Protein AF-A0A966DIJ2-F1 (afdb_monomer_lite)

Secondary structure (DSSP, 8-state):
--HHHHHHHHHHHHHHHHHHHHHHHHHHHHHHHHS--TTS----EEE-GGG-EEE--HHHHHHHHHHHHHS-TTS--HHHHHHHHHHHHHHHHHHHHHTTS-SHHHHHHHHHHGGGHHHHHHHHHHHHHHHHH--SSS----HHHHHHHHHHHHHTT--SEEEEEEEHHHH-GGG--SSTT-EEEEEEETT-

Sequence (192 aa):
MTSQDVLLDDALLLVEQNFYFLHMGEFLGKLSKTEDLLDRSLFVVKKYEEGKAYYFNAEIIQELLINARQTTSETISLFEYFVEFNAFRGICMAMVESLRFESPFKNFMQELFKEQYENFFDILSFVRNVLSHNIHSEICLSEKDYDGTLKRIRRMNRNPNILFSFQYSLNLPELGAPNDAYVFTCKIDFEA

Foldseek 3Di:
DDPLVVLLVVLVVLLVVLVVLLVVLVVVLVCLQPDPPVPDPLFDWDADPPRDIDTDDSVVVVVQSVQSNVADPVDGGPSNLCSVLVSLLSNLVSVLSSCVDPDPVVVVLCVLQPVCSLLVSLVSQLVNLQSVPDPDPDRDDDCRSLVVSVVVCVVVVHAQFGKDKDQCCVRPVVVPDPDRPPMDIDTDRSVD

Radius of gyration: 20.42 Å; chains: 1; bounding box: 45×43×56 Å

Structure (mmCIF, N/CA/C/O backbone):
data_AF-A0A966DIJ2-F1
#
_entry.id   AF-A0A966DIJ2-F1
#
loop_
_atom_site.group_PDB
_atom_site.id
_atom_site.type_symbol
_atom_site.label_atom_id
_atom_site.label_alt_id
_atom_site.label_comp_id
_atom_site.label_asym_id
_atom_site.label_entity_id
_atom_site.label_seq_id
_atom_site.pdbx_PDB_ins_code
_atom_site.Cartn_x
_atom_site.Cartn_y
_atom_site.Cartn_z
_atom_site.occupancy
_atom_site.B_iso_or_equiv
_atom_site.auth_seq_id
_atom_site.auth_comp_id
_atom_site.auth_asym_id
_atom_site.auth_atom_id
_atom_site.pdbx_PDB_model_num
ATOM 1 N N . MET A 1 1 ? -10.298 27.533 7.151 1.00 62.41 1 MET A N 1
ATOM 2 C CA . MET A 1 1 ? -9.443 26.340 7.261 1.00 62.41 1 MET A CA 1
ATOM 3 C C . MET A 1 1 ? -8.545 26.506 8.462 1.00 62.41 1 MET A C 1
ATOM 5 O O . MET A 1 1 ? -7.813 27.489 8.545 1.00 62.41 1 MET A O 1
ATOM 9 N N . THR A 1 2 ? -8.678 25.606 9.425 1.00 78.94 2 THR A N 1
ATOM 10 C CA . THR A 1 2 ? -7.749 25.465 10.543 1.00 78.94 2 THR A CA 1
ATOM 11 C C . THR A 1 2 ? -6.467 24.773 10.063 1.00 78.94 2 THR A C 1
ATOM 13 O O . THR A 1 2 ? -6.440 24.163 8.996 1.00 78.94 2 THR A O 1
ATOM 16 N N . SER A 1 3 ? -5.392 24.836 10.854 1.00 81.25 3 SER A N 1
ATOM 17 C CA . SER A 1 3 ? -4.168 24.068 10.573 1.00 81.25 3 SER A CA 1
ATOM 18 C C . SER A 1 3 ? -4.414 22.554 10.549 1.00 81.25 3 SER A C 1
ATOM 20 O O . SER A 1 3 ? -3.646 21.845 9.912 1.00 81.25 3 SER A O 1
ATOM 22 N N . GLN A 1 4 ? -5.446 22.059 11.240 1.00 81.00 4 GLN A N 1
ATOM 23 C CA . GLN A 1 4 ? -5.808 20.640 11.225 1.00 81.00 4 GLN A CA 1
ATOM 24 C C . GLN A 1 4 ? -6.516 20.257 9.924 1.00 81.00 4 GLN A C 1
ATOM 26 O O . GLN A 1 4 ? -6.247 19.181 9.406 1.00 81.00 4 GLN A O 1
ATOM 31 N N . ASP A 1 5 ? -7.340 21.151 9.368 1.00 83.88 5 ASP A N 1
ATOM 32 C CA . ASP A 1 5 ? -8.005 20.918 8.078 1.00 83.88 5 ASP A CA 1
ATOM 33 C C . ASP A 1 5 ? -6.966 20.761 6.957 1.00 83.88 5 ASP A C 1
ATOM 35 O O . ASP A 1 5 ? -7.038 19.816 6.185 1.00 83.88 5 ASP A O 1
ATOM 39 N N . VAL A 1 6 ? -5.944 21.628 6.926 1.00 87.50 6 VAL A N 1
ATOM 40 C CA . VAL A 1 6 ? -4.847 21.544 5.940 1.00 87.50 6 VAL A CA 1
ATOM 41 C C . VAL A 1 6 ? -4.093 20.218 6.055 1.00 87.50 6 VAL A C 1
ATOM 43 O O . VAL A 1 6 ? -3.847 19.562 5.052 1.00 87.50 6 VAL A O 1
ATOM 46 N N . LEU A 1 7 ? -3.751 19.799 7.278 1.00 87.56 7 LEU A N 1
ATOM 47 C CA . LEU A 1 7 ? -3.036 18.538 7.503 1.00 87.56 7 LEU A CA 1
ATOM 48 C C . LEU A 1 7 ? -3.869 17.315 7.107 1.00 87.56 7 LEU A C 1
ATOM 50 O O . LEU A 1 7 ? -3.309 16.330 6.631 1.00 87.56 7 LEU A O 1
ATOM 54 N N . LEU A 1 8 ? -5.186 17.365 7.318 1.00 89.38 8 LEU A N 1
ATOM 55 C CA . LEU A 1 8 ? -6.096 16.316 6.874 1.00 89.38 8 LEU A CA 1
ATOM 56 C C . LEU A 1 8 ? -6.164 16.261 5.346 1.00 89.38 8 LEU A C 1
ATOM 58 O O . LEU A 1 8 ? -6.013 15.179 4.786 1.00 89.38 8 LEU A O 1
ATOM 62 N N . ASP A 1 9 ? -6.359 17.403 4.687 1.00 90.56 9 ASP A N 1
ATOM 63 C CA . ASP A 1 9 ? -6.427 17.485 3.226 1.00 90.56 9 ASP A CA 1
ATOM 64 C C . ASP A 1 9 ? -5.124 16.979 2.588 1.00 90.56 9 ASP A C 1
ATOM 66 O O . ASP A 1 9 ? -5.163 16.148 1.680 1.00 90.56 9 ASP A O 1
ATOM 70 N N . ASP A 1 10 ? -3.970 17.395 3.118 1.00 91.94 10 ASP A N 1
ATOM 71 C CA . ASP A 1 10 ? -2.656 16.928 2.668 1.00 91.94 10 ASP A CA 1
ATOM 72 C C . ASP A 1 10 ? -2.497 15.411 2.860 1.00 91.94 10 ASP A C 1
ATOM 74 O O . ASP A 1 10 ? -1.994 14.713 1.976 1.00 91.94 10 ASP A O 1
ATOM 78 N N . ALA A 1 11 ? -2.937 14.869 3.999 1.00 92.06 11 ALA A N 1
ATOM 79 C CA . ALA A 1 11 ? -2.843 13.439 4.269 1.00 92.06 11 ALA A CA 1
ATOM 80 C C . ALA A 1 11 ? -3.761 12.622 3.344 1.00 92.06 11 ALA A C 1
ATOM 82 O O . ALA A 1 11 ? -3.326 11.614 2.787 1.00 92.06 11 ALA A O 1
ATOM 83 N N . LEU A 1 12 ? -4.996 13.064 3.105 1.00 93.56 12 LEU A N 1
ATOM 84 C CA . LEU A 1 12 ? -5.907 12.394 2.174 1.00 93.56 12 LEU A CA 1
ATOM 85 C C . LEU A 1 12 ? -5.411 12.481 0.725 1.00 93.56 12 LEU A C 1
ATOM 87 O O . LEU A 1 12 ? -5.458 11.485 0.002 1.00 93.56 12 LEU A O 1
ATOM 91 N N . LEU A 1 13 ? -4.847 13.622 0.325 1.00 95.38 13 LEU A N 1
ATOM 92 C CA . LEU A 1 13 ? -4.202 13.775 -0.976 1.00 95.38 13 LEU A CA 1
ATOM 93 C C . LEU A 1 13 ? -3.015 12.813 -1.132 1.00 95.38 13 LEU A C 1
ATOM 95 O O . LEU A 1 13 ? -2.828 12.226 -2.196 1.00 95.38 13 LEU A O 1
ATOM 99 N N . LEU A 1 14 ? -2.227 12.597 -0.076 1.00 95.56 14 LEU A N 1
ATOM 100 C CA . LEU A 1 14 ? -1.141 11.616 -0.105 1.00 95.56 14 LEU A CA 1
ATOM 101 C C . LEU A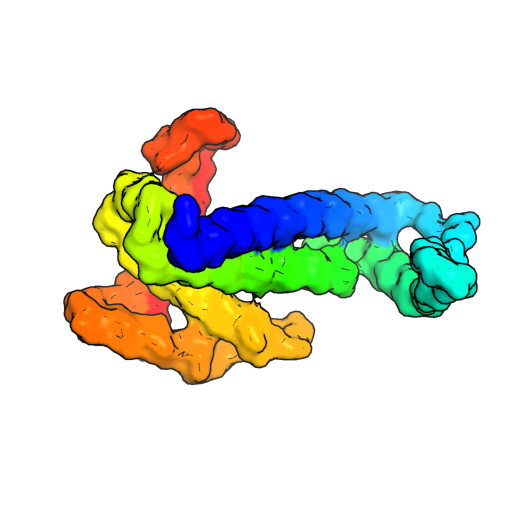 1 14 ? -1.653 10.180 -0.263 1.00 95.56 14 LEU A C 1
ATOM 103 O O . LEU A 1 14 ? -1.008 9.392 -0.958 1.00 95.56 14 LEU A O 1
ATOM 107 N N . VAL A 1 15 ? -2.795 9.826 0.337 1.00 95.81 15 VAL A N 1
ATOM 108 C CA . VAL A 1 15 ? -3.431 8.516 0.105 1.00 95.81 15 VAL A CA 1
ATOM 109 C C . VAL A 1 15 ? -3.760 8.349 -1.376 1.00 95.81 15 VAL A C 1
ATOM 111 O O . VAL A 1 15 ? -3.363 7.356 -1.986 1.00 95.81 15 VAL A O 1
ATOM 114 N N . GLU A 1 16 ? -4.416 9.345 -1.969 1.00 96.12 16 GLU A N 1
ATOM 115 C CA . GLU A 1 16 ? -4.795 9.349 -3.383 1.00 96.12 16 GLU A CA 1
ATOM 116 C C . GLU A 1 16 ? -3.569 9.264 -4.311 1.00 96.12 16 GLU A C 1
ATOM 118 O O . GLU A 1 16 ? -3.511 8.429 -5.213 1.00 96.12 16 GLU A O 1
ATOM 123 N N . GLN A 1 17 ? -2.536 10.067 -4.059 1.00 97.44 17 GLN A N 1
ATOM 124 C CA . GLN A 1 17 ? -1.313 10.067 -4.864 1.00 97.44 17 GLN A CA 1
ATOM 125 C C . GLN A 1 17 ? -0.568 8.730 -4.803 1.00 97.44 17 GLN A C 1
ATOM 127 O O . GLN A 1 17 ? -0.071 8.260 -5.829 1.00 97.44 17 GLN A O 1
ATOM 132 N N . ASN A 1 18 ? -0.503 8.089 -3.631 1.00 97.94 18 ASN A N 1
ATOM 133 C CA . ASN A 1 18 ? 0.094 6.757 -3.519 1.00 97.94 18 ASN A CA 1
ATOM 134 C C . ASN A 1 18 ? -0.758 5.688 -4.216 1.00 97.94 18 ASN A C 1
ATOM 136 O O . ASN A 1 18 ? -0.205 4.734 -4.758 1.00 97.94 18 ASN A O 1
ATOM 140 N N . PHE A 1 19 ? -2.079 5.861 -4.264 1.00 96.38 19 PHE A N 1
ATOM 141 C CA . PHE A 1 19 ? -2.963 4.996 -5.040 1.00 96.38 19 PHE A CA 1
ATOM 142 C C . PHE A 1 19 ? -2.710 5.131 -6.552 1.00 96.38 19 PHE A C 1
ATOM 144 O O . PHE A 1 19 ? -2.589 4.126 -7.254 1.00 96.38 19 PHE A O 1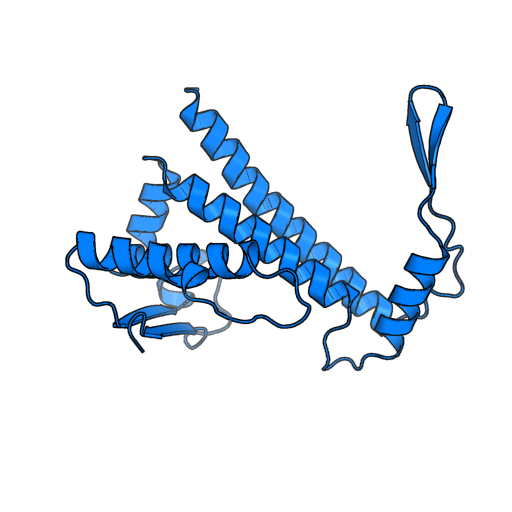
ATOM 151 N N . TYR A 1 20 ? -2.520 6.355 -7.058 1.00 97.62 20 TYR A N 1
ATOM 152 C CA . TYR A 1 20 ? -2.096 6.578 -8.447 1.00 97.62 20 TYR A CA 1
ATOM 153 C C . TYR A 1 20 ? -0.718 5.987 -8.744 1.00 97.62 20 TYR A C 1
ATOM 155 O O . TYR A 1 20 ? -0.525 5.363 -9.791 1.00 97.62 20 TYR A O 1
ATOM 163 N N . PHE A 1 21 ? 0.229 6.147 -7.819 1.00 97.69 21 PHE A N 1
ATOM 164 C CA . PHE A 1 21 ? 1.556 5.550 -7.927 1.00 97.69 21 PHE A CA 1
ATOM 165 C C . PHE A 1 21 ? 1.488 4.018 -8.002 1.00 97.69 21 PHE A C 1
ATOM 167 O O . PHE A 1 21 ? 2.107 3.444 -8.897 1.00 97.69 21 PHE A O 1
ATOM 174 N N . LEU A 1 22 ? 0.686 3.375 -7.143 1.00 97.88 22 LEU A N 1
ATOM 175 C CA . LEU A 1 22 ? 0.455 1.928 -7.167 1.00 97.88 22 LEU A CA 1
ATOM 176 C C . LEU A 1 22 ? -0.072 1.476 -8.528 1.00 97.88 22 LEU A C 1
ATOM 178 O O . LEU A 1 22 ? 0.514 0.603 -9.157 1.00 97.88 22 LEU A O 1
ATOM 182 N N . HIS A 1 23 ? -1.147 2.098 -9.015 1.00 96.75 23 HIS A N 1
ATOM 183 C CA . HIS A 1 23 ? -1.769 1.700 -10.277 1.00 96.75 23 HIS A CA 1
ATOM 184 C C . HIS A 1 23 ? -0.843 1.860 -11.481 1.00 96.75 23 HIS A C 1
ATOM 186 O O . HIS A 1 23 ? -0.760 0.958 -12.318 1.00 96.75 23 HIS A O 1
ATOM 192 N N . MET A 1 24 ? -0.144 2.993 -11.578 1.00 97.88 24 MET A N 1
ATOM 193 C CA . MET A 1 24 ? 0.790 3.221 -12.677 1.00 97.88 24 MET A CA 1
ATOM 194 C C . MET A 1 24 ? 1.994 2.279 -12.589 1.00 97.88 24 MET A C 1
ATOM 196 O O . MET A 1 24 ? 2.429 1.743 -13.607 1.00 97.88 24 MET A O 1
ATOM 200 N N . GLY A 1 25 ? 2.528 2.063 -11.387 1.00 96.94 25 GLY A N 1
ATOM 201 C CA . GLY A 1 25 ? 3.656 1.165 -11.172 1.00 96.94 25 GLY A CA 1
ATOM 202 C C . GLY A 1 25 ? 3.306 -0.289 -11.492 1.00 96.94 25 GLY A C 1
ATOM 203 O O . GLY A 1 25 ? 4.039 -0.923 -12.241 1.00 96.94 25 GLY A O 1
ATOM 204 N N . GLU A 1 26 ? 2.147 -0.779 -11.049 1.00 95.25 26 GLU A N 1
ATOM 205 C CA . GLU A 1 26 ? 1.646 -2.121 -11.378 1.00 95.25 26 GLU A CA 1
ATOM 206 C C . GLU A 1 26 ? 1.450 -2.317 -12.884 1.00 95.25 26 GLU A C 1
ATOM 208 O O . GLU A 1 26 ? 1.843 -3.335 -13.459 1.00 95.25 26 GLU A O 1
ATOM 213 N N . PHE A 1 27 ? 0.878 -1.316 -13.559 1.00 95.81 27 PHE A N 1
ATOM 214 C CA . PHE A 1 27 ? 0.747 -1.338 -15.011 1.00 95.81 27 PHE A CA 1
ATOM 215 C C . PHE A 1 27 ? 2.116 -1.446 -15.697 1.00 95.81 27 PHE A C 1
ATOM 217 O O . PHE A 1 27 ? 2.307 -2.305 -16.559 1.00 95.81 27 PHE A O 1
ATOM 224 N N . LEU A 1 28 ? 3.082 -0.613 -15.298 1.00 95.31 28 LEU A N 1
ATOM 225 C CA . LEU A 1 28 ? 4.432 -0.626 -15.864 1.00 95.31 28 LEU A CA 1
ATOM 226 C C . LEU A 1 28 ? 5.194 -1.916 -15.542 1.00 95.31 28 LEU A C 1
ATOM 228 O O . LEU A 1 28 ? 5.936 -2.398 -16.398 1.00 95.31 28 LEU A O 1
ATOM 232 N N . GLY A 1 29 ? 4.997 -2.498 -14.359 1.00 93.62 29 GLY A N 1
ATOM 233 C CA . GLY A 1 29 ? 5.575 -3.783 -13.964 1.00 93.62 29 GLY A CA 1
ATOM 234 C C . GLY A 1 29 ? 5.091 -4.921 -14.861 1.00 93.62 29 GLY A C 1
ATOM 235 O O . GLY A 1 29 ? 5.891 -5.636 -15.466 1.00 93.62 29 GLY A O 1
ATOM 236 N N . LYS A 1 30 ? 3.774 -5.011 -15.075 1.00 92.50 30 LYS A N 1
ATOM 237 C CA . LYS A 1 30 ? 3.189 -5.987 -16.010 1.00 92.50 30 LYS A CA 1
ATOM 238 C C . LYS A 1 30 ? 3.626 -5.753 -17.454 1.00 92.50 30 LYS A C 1
ATOM 240 O O . LYS A 1 30 ? 3.912 -6.713 -18.176 1.00 92.50 30 LYS A O 1
ATOM 245 N N . LEU A 1 31 ? 3.703 -4.493 -17.879 1.00 93.75 31 LEU A N 1
ATOM 246 C CA . LEU A 1 31 ? 4.164 -4.129 -19.218 1.00 93.75 31 LEU A CA 1
ATOM 247 C C . LEU A 1 31 ? 5.612 -4.579 -19.444 1.00 93.75 31 LEU A C 1
ATOM 249 O O . LEU A 1 31 ? 5.904 -5.233 -20.436 1.00 93.75 31 LEU A O 1
ATOM 253 N N . SER A 1 32 ? 6.508 -4.300 -18.496 1.00 92.81 32 SER A N 1
ATOM 254 C CA . SER A 1 32 ? 7.933 -4.650 -18.596 1.00 92.81 32 SER A CA 1
ATOM 255 C C . SER A 1 32 ? 8.218 -6.155 -18.498 1.00 92.81 32 SER A C 1
ATOM 257 O O . SER A 1 32 ? 9.250 -6.616 -18.984 1.00 92.81 32 SER A O 1
ATOM 259 N N . LYS A 1 33 ? 7.290 -6.951 -17.954 1.00 92.69 33 LYS A N 1
ATOM 260 C CA . LYS A 1 33 ? 7.328 -8.419 -18.061 1.00 92.69 33 LYS A CA 1
ATOM 261 C C . LYS A 1 33 ? 6.928 -8.925 -19.442 1.00 92.69 33 LYS A C 1
ATOM 263 O O . LYS A 1 33 ? 7.510 -9.885 -19.944 1.00 92.69 33 LYS A O 1
ATOM 268 N N . THR A 1 34 ? 5.918 -8.315 -20.055 1.00 91.12 34 THR A N 1
ATOM 269 C CA . THR A 1 34 ? 5.282 -8.835 -21.277 1.00 91.12 34 THR A CA 1
ATOM 270 C C . THR A 1 34 ? 5.924 -8.310 -22.559 1.00 91.12 34 THR A C 1
ATOM 272 O O . THR A 1 34 ? 6.099 -9.078 -23.507 1.00 91.12 34 THR A O 1
ATOM 275 N N . GLU A 1 35 ? 6.364 -7.056 -22.567 1.00 90.62 35 GLU A N 1
ATOM 276 C CA . GLU A 1 35 ? 7.008 -6.396 -23.701 1.00 90.62 35 GLU A CA 1
ATOM 277 C C . GLU A 1 35 ? 8.527 -6.298 -23.520 1.00 90.62 35 GLU A C 1
ATOM 279 O O . GLU A 1 35 ? 9.026 -6.111 -22.409 1.00 90.62 35 GLU A O 1
ATOM 284 N N . ASP A 1 36 ? 9.276 -6.396 -24.623 1.00 88.50 36 ASP A N 1
ATOM 285 C CA . ASP A 1 36 ? 10.707 -6.092 -24.610 1.00 88.50 36 ASP A CA 1
ATOM 286 C C . ASP A 1 36 ? 10.922 -4.580 -24.751 1.00 88.50 36 ASP A C 1
ATOM 288 O O . ASP A 1 36 ? 10.660 -3.975 -25.795 1.00 88.50 36 ASP A O 1
ATOM 292 N N . LEU A 1 37 ? 11.360 -3.956 -23.660 1.00 90.81 37 LEU A N 1
ATOM 293 C CA . LEU A 1 37 ? 11.638 -2.524 -23.595 1.00 90.81 37 LEU A CA 1
ATOM 294 C C . LEU A 1 37 ? 13.134 -2.208 -23.741 1.00 90.81 37 LEU A C 1
ATOM 296 O O . LEU A 1 37 ? 13.490 -1.029 -23.777 1.00 90.81 37 LEU A O 1
ATOM 300 N N . LEU A 1 38 ? 14.001 -3.224 -23.844 1.00 89.19 38 LEU A N 1
ATOM 301 C CA . LEU A 1 38 ? 15.456 -3.052 -23.945 1.00 89.19 38 LEU A CA 1
ATOM 302 C C . LEU A 1 38 ? 15.895 -2.508 -25.310 1.00 89.19 38 LEU A C 1
ATOM 304 O O . LEU A 1 38 ? 16.931 -1.855 -25.398 1.00 89.19 38 LEU A O 1
ATOM 308 N N . ASP A 1 39 ? 15.076 -2.691 -26.347 1.00 85.69 39 ASP A N 1
ATOM 309 C CA . ASP A 1 39 ? 15.315 -2.151 -27.693 1.00 85.69 39 ASP A CA 1
ATOM 310 C C . ASP A 1 39 ? 15.114 -0.625 -27.787 1.00 85.69 39 ASP A C 1
ATOM 312 O O . ASP A 1 39 ? 15.331 -0.011 -28.837 1.00 85.69 39 ASP A O 1
ATOM 316 N N . ARG A 1 40 ? 14.673 0.020 -26.701 1.00 87.38 40 ARG A N 1
ATOM 317 C CA . ARG A 1 40 ? 14.430 1.465 -26.649 1.00 87.38 40 ARG A CA 1
ATOM 318 C C . ARG A 1 40 ? 15.621 2.209 -26.055 1.00 87.38 40 ARG A C 1
ATOM 320 O O . ARG A 1 40 ? 16.399 1.683 -25.270 1.00 87.38 40 ARG A O 1
ATOM 327 N N . SER A 1 41 ? 15.719 3.500 -26.375 1.00 89.44 41 SER A N 1
ATOM 328 C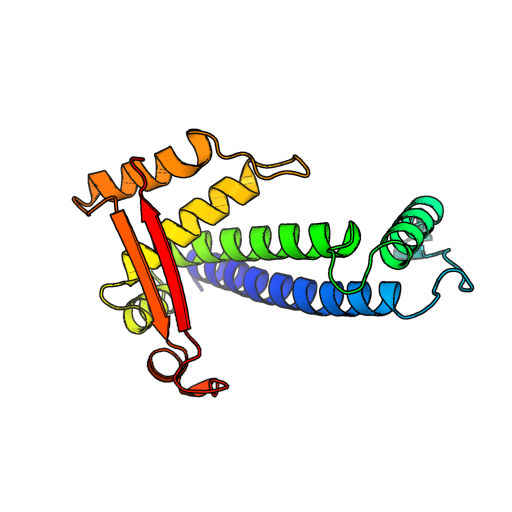 CA . SER A 1 41 ? 16.668 4.385 -25.695 1.00 89.44 41 SER A CA 1
ATOM 329 C C . SER A 1 41 ? 16.323 4.483 -24.208 1.00 89.44 41 SER A C 1
ATOM 331 O O . SER A 1 41 ? 15.343 5.129 -23.840 1.00 89.44 41 SER A O 1
ATOM 333 N N . LEU A 1 42 ? 17.178 3.911 -23.360 1.00 92.31 42 LEU A N 1
ATOM 334 C CA . LEU A 1 42 ? 17.086 4.012 -21.898 1.00 92.31 42 LEU A CA 1
ATOM 335 C C . LEU A 1 42 ? 17.641 5.340 -21.354 1.00 92.31 42 LEU A C 1
ATOM 337 O O . LEU A 1 42 ? 17.649 5.579 -20.148 1.00 92.31 42 LEU A O 1
ATOM 341 N N . PHE A 1 43 ? 18.103 6.227 -22.237 1.00 92.75 43 PHE A N 1
ATOM 342 C CA . PHE A 1 43 ? 18.537 7.566 -21.867 1.00 92.75 43 PHE A CA 1
ATOM 343 C C . PHE A 1 43 ? 17.330 8.448 -21.528 1.00 92.75 43 PHE A C 1
ATOM 345 O O . PHE A 1 43 ? 16.687 9.024 -22.409 1.00 92.75 43 PHE A O 1
ATOM 352 N N . VAL A 1 44 ? 17.032 8.556 -20.234 1.00 92.69 44 VAL A N 1
ATOM 353 C CA . VAL A 1 44 ? 15.957 9.399 -19.706 1.00 92.69 44 VAL A CA 1
ATOM 354 C C . VAL A 1 44 ? 16.565 10.610 -19.005 1.00 92.69 44 VAL A C 1
ATOM 356 O O . VAL A 1 44 ? 17.469 10.488 -18.178 1.00 92.69 44 VAL A O 1
ATOM 359 N N . VAL A 1 45 ? 16.053 11.799 -19.322 1.00 93.69 45 VAL A N 1
ATOM 360 C CA . VAL A 1 45 ? 16.513 13.064 -18.741 1.00 93.69 45 VAL A CA 1
ATOM 361 C C . VAL A 1 45 ? 15.332 13.895 -18.261 1.00 93.69 45 VAL A C 1
ATOM 363 O O . VAL A 1 45 ? 14.370 14.119 -18.995 1.00 93.69 45 VAL A O 1
ATOM 366 N N . LYS A 1 46 ? 15.427 14.405 -17.034 1.00 94.00 46 LYS A N 1
ATOM 367 C CA . LYS A 1 46 ? 14.524 15.431 -16.513 1.00 94.00 46 LYS A CA 1
ATOM 368 C C . LYS A 1 46 ? 15.239 16.773 -16.548 1.00 94.00 46 LYS A C 1
ATOM 370 O O . LYS A 1 46 ? 16.223 16.978 -15.839 1.00 94.00 46 LYS A O 1
ATOM 375 N N . LYS A 1 47 ? 14.757 17.674 -17.403 1.00 93.81 47 LYS A N 1
ATOM 376 C CA . LYS A 1 47 ? 15.267 19.045 -17.508 1.00 93.81 47 LYS A CA 1
ATOM 377 C C . LYS A 1 47 ? 14.551 19.934 -16.495 1.00 93.81 47 LYS A C 1
ATOM 379 O O . LYS A 1 47 ? 13.343 19.805 -16.314 1.00 93.81 47 LYS A O 1
ATOM 384 N N . TYR A 1 48 ? 15.304 20.818 -15.861 1.00 90.88 48 TYR A N 1
ATOM 385 C CA . TYR A 1 48 ? 14.810 21.827 -14.934 1.00 90.88 48 TYR A CA 1
ATOM 386 C C . TYR A 1 48 ? 15.027 23.219 -15.525 1.00 90.88 48 TYR A C 1
ATOM 388 O O . TYR A 1 48 ? 15.714 23.391 -16.538 1.00 90.88 48 TYR A O 1
ATOM 396 N N . GLU A 1 49 ? 14.447 24.219 -14.869 1.00 88.62 49 GLU A N 1
ATOM 397 C CA . GLU A 1 49 ? 14.758 25.617 -15.145 1.00 88.62 49 GLU A CA 1
ATOM 398 C C . GLU A 1 49 ? 16.264 25.886 -14.943 1.00 88.62 49 GLU A C 1
ATOM 400 O O . GLU A 1 49 ? 16.973 25.133 -14.268 1.00 88.62 49 GLU A O 1
ATOM 405 N N . GLU A 1 50 ? 16.773 26.944 -15.581 1.00 85.56 50 GLU A N 1
ATOM 406 C CA . GLU A 1 50 ? 18.188 27.360 -15.517 1.00 85.56 50 GLU A CA 1
ATOM 407 C C . GLU A 1 50 ? 19.200 26.383 -16.150 1.00 85.56 50 GLU A C 1
ATOM 409 O O . GLU A 1 50 ? 20.381 26.379 -15.804 1.00 85.56 50 GLU A O 1
ATOM 414 N N . GLY A 1 51 ? 18.767 25.541 -17.094 1.00 85.19 51 GLY A N 1
ATOM 415 C CA . GLY A 1 51 ? 19.670 24.666 -17.856 1.00 85.19 51 GLY A CA 1
ATOM 416 C C . GLY A 1 51 ? 20.224 23.477 -17.065 1.00 85.19 51 GLY A C 1
ATOM 417 O O . GLY A 1 51 ? 21.117 22.780 -17.546 1.00 85.19 51 GLY A O 1
ATOM 418 N N . LYS A 1 52 ? 19.688 23.213 -15.869 1.00 92.62 52 LYS A N 1
ATOM 419 C CA . LYS A 1 52 ? 20.029 22.037 -15.062 1.00 92.62 52 LYS A CA 1
ATOM 420 C C . LYS A 1 52 ? 19.278 20.811 -15.584 1.00 92.62 52 LYS A C 1
ATOM 422 O O . LYS A 1 52 ? 18.125 20.896 -16.004 1.00 92.62 52 LYS A O 1
ATOM 427 N N . ALA A 1 53 ? 19.918 19.649 -15.535 1.00 93.88 53 ALA A N 1
ATOM 428 C CA . ALA A 1 53 ? 19.312 18.387 -15.940 1.00 93.88 53 ALA A CA 1
ATOM 429 C C . ALA A 1 53 ? 19.710 17.269 -14.977 1.00 93.88 53 ALA A C 1
ATOM 431 O O . ALA A 1 53 ? 20.855 17.199 -14.537 1.00 93.88 53 ALA A O 1
ATOM 432 N N . TYR A 1 54 ? 18.755 16.394 -14.674 1.00 93.94 54 TYR A N 1
ATOM 433 C CA . TYR A 1 54 ? 19.003 15.131 -13.996 1.00 93.94 54 TYR A CA 1
ATOM 434 C C . TYR A 1 54 ? 18.908 14.001 -15.014 1.00 93.94 54 TYR A C 1
ATOM 436 O O . TYR A 1 54 ? 17.888 13.852 -15.691 1.00 93.94 54 TYR A O 1
ATOM 444 N N . TYR A 1 55 ? 19.981 13.226 -15.118 1.00 94.50 55 TYR A N 1
ATOM 445 C CA . TYR A 1 55 ? 20.068 12.067 -15.993 1.00 94.50 55 TYR A CA 1
ATOM 446 C C . TYR A 1 55 ? 19.804 10.823 -15.160 1.00 94.50 55 TYR A C 1
ATOM 448 O O . TYR A 1 55 ? 20.487 10.585 -14.163 1.00 94.50 55 TYR A O 1
ATOM 456 N N . PHE A 1 56 ? 18.800 10.050 -15.554 1.00 95.06 56 PHE A N 1
ATOM 457 C CA . PHE A 1 56 ? 18.528 8.775 -14.911 1.00 95.06 56 PHE A CA 1
ATOM 458 C C . PHE A 1 56 ? 19.570 7.752 -15.362 1.00 95.06 56 PHE A C 1
ATOM 460 O O . PHE A 1 56 ? 20.039 7.784 -16.501 1.00 95.06 56 PHE A O 1
ATOM 467 N N . ASN A 1 57 ? 19.948 6.854 -14.455 1.00 95.69 57 ASN A N 1
ATOM 468 C CA . ASN A 1 57 ? 20.965 5.853 -14.737 1.00 95.69 57 ASN A CA 1
ATOM 469 C C . ASN A 1 57 ? 20.385 4.745 -15.633 1.00 95.69 57 ASN A C 1
ATOM 471 O O . ASN A 1 57 ? 19.560 3.950 -15.186 1.00 95.69 57 ASN A O 1
ATOM 475 N N . ALA A 1 58 ? 20.834 4.700 -16.888 1.00 94.94 58 ALA A N 1
ATOM 476 C CA . ALA A 1 58 ? 20.392 3.714 -17.868 1.00 94.94 58 ALA A CA 1
ATOM 477 C C . ALA A 1 58 ? 20.764 2.271 -17.484 1.00 94.94 58 ALA A C 1
ATOM 479 O O . ALA A 1 58 ? 19.999 1.364 -17.797 1.00 94.94 58 ALA A O 1
ATOM 480 N N . GLU A 1 59 ? 21.881 2.057 -16.780 1.00 95.19 59 GLU A N 1
ATOM 481 C CA . GLU A 1 59 ? 22.306 0.727 -16.319 1.00 95.19 59 GLU A CA 1
ATOM 482 C C . GLU A 1 59 ? 21.316 0.181 -15.284 1.00 95.19 59 GLU A C 1
ATOM 484 O O . GLU A 1 59 ? 20.836 -0.939 -15.422 1.00 95.19 59 GLU A O 1
ATOM 489 N N . ILE A 1 60 ? 20.902 1.012 -14.319 1.00 94.44 60 ILE A N 1
ATOM 490 C CA . ILE A 1 60 ? 19.884 0.632 -13.323 1.00 94.44 60 ILE A CA 1
ATOM 491 C C . ILE A 1 60 ? 18.549 0.313 -14.009 1.00 94.44 60 ILE A C 1
ATOM 493 O O . ILE A 1 60 ? 17.889 -0.667 -13.669 1.00 94.44 60 ILE A O 1
ATOM 497 N N . ILE A 1 61 ? 18.139 1.125 -14.989 1.00 94.81 61 ILE A N 1
ATOM 498 C CA . ILE A 1 61 ? 16.903 0.879 -15.747 1.00 94.81 61 ILE A CA 1
ATOM 499 C C . ILE A 1 61 ? 16.998 -0.461 -16.489 1.00 94.81 61 ILE A C 1
ATOM 501 O O . ILE A 1 61 ? 16.060 -1.255 -16.441 1.00 94.81 61 ILE A O 1
ATOM 505 N N . GLN A 1 62 ? 18.130 -0.732 -17.138 1.00 95.12 62 GLN A N 1
ATOM 506 C CA . GLN A 1 62 ? 18.376 -1.984 -17.845 1.00 95.12 62 GLN A CA 1
ATOM 507 C C . GLN A 1 62 ? 18.311 -3.193 -16.903 1.00 95.12 62 GLN A C 1
ATOM 509 O O . GLN A 1 62 ? 17.649 -4.175 -17.231 1.00 95.12 62 GLN A O 1
ATOM 514 N N . GLU A 1 63 ? 18.949 -3.124 -15.734 1.00 94.94 63 GLU A N 1
ATOM 515 C CA . GLU A 1 63 ? 18.920 -4.194 -14.731 1.00 94.94 63 GLU A CA 1
ATOM 516 C C . GLU A 1 63 ? 17.494 -4.502 -14.258 1.00 94.94 63 GLU A C 1
ATOM 518 O O . GLU A 1 63 ? 17.107 -5.670 -14.189 1.00 94.94 63 GLU A O 1
ATOM 523 N N . LEU A 1 64 ? 16.684 -3.471 -13.995 1.00 94.56 64 LEU A N 1
ATOM 524 C CA . LEU A 1 64 ? 15.285 -3.644 -13.596 1.00 94.56 64 LEU A CA 1
ATOM 525 C C . LEU A 1 64 ? 14.434 -4.261 -14.714 1.00 94.56 64 LEU A C 1
ATOM 527 O O . LEU A 1 64 ? 13.611 -5.133 -14.439 1.00 94.56 64 LEU A O 1
ATOM 531 N N . LEU A 1 65 ? 14.651 -3.863 -15.972 1.00 94.94 65 LEU A N 1
ATOM 532 C CA . LEU A 1 65 ? 13.962 -4.455 -17.124 1.00 94.94 65 LEU A CA 1
ATOM 533 C C . LEU A 1 65 ? 14.358 -5.924 -17.333 1.00 94.94 65 LEU A C 1
ATOM 535 O O . LEU A 1 65 ? 13.492 -6.765 -17.569 1.00 94.94 65 LEU A O 1
ATOM 539 N N . ILE A 1 66 ? 15.645 -6.258 -17.194 1.00 93.94 66 ILE A N 1
ATOM 540 C CA . ILE A 1 66 ? 16.124 -7.647 -17.246 1.00 93.94 66 ILE A CA 1
ATOM 541 C C . ILE A 1 66 ? 15.491 -8.466 -16.117 1.00 93.94 66 ILE A C 1
ATOM 543 O O . ILE A 1 66 ? 14.982 -9.557 -16.371 1.00 93.94 66 ILE A O 1
ATOM 547 N N . ASN A 1 67 ? 15.476 -7.936 -14.890 1.00 94.19 67 ASN A N 1
ATOM 548 C CA . ASN A 1 67 ? 14.843 -8.594 -13.752 1.00 94.19 67 ASN A CA 1
ATOM 549 C C . ASN A 1 67 ? 13.352 -8.857 -14.009 1.00 94.19 67 ASN A C 1
ATOM 551 O O . ASN A 1 67 ? 12.896 -9.982 -13.803 1.00 94.19 67 ASN A O 1
ATOM 555 N N . ALA A 1 68 ? 12.611 -7.869 -14.518 1.00 93.12 68 ALA A N 1
ATOM 556 C CA . ALA A 1 68 ? 11.207 -8.041 -14.879 1.00 93.12 68 ALA A CA 1
ATOM 557 C C . ALA A 1 68 ? 11.028 -9.167 -15.911 1.00 93.12 68 ALA A C 1
ATOM 559 O O . ALA A 1 68 ? 10.237 -10.076 -15.687 1.00 93.12 68 ALA A O 1
ATOM 560 N N . ARG A 1 69 ? 11.826 -9.189 -16.987 1.00 89.81 69 ARG A N 1
ATOM 561 C CA . ARG A 1 69 ? 11.754 -10.218 -18.044 1.00 89.81 69 ARG A CA 1
ATOM 562 C C . ARG A 1 69 ? 12.114 -11.628 -17.580 1.00 89.81 69 ARG A C 1
ATOM 564 O O . ARG A 1 69 ? 11.592 -12.599 -18.121 1.00 89.81 69 ARG A O 1
ATOM 571 N N . GLN A 1 70 ? 13.019 -11.751 -16.613 1.00 90.31 70 GLN A N 1
ATOM 572 C CA . GLN A 1 70 ? 13.407 -13.036 -16.022 1.00 90.31 70 GLN A CA 1
ATOM 573 C C . GLN A 1 70 ? 12.388 -13.550 -15.000 1.00 90.31 70 GLN A C 1
ATOM 575 O O . GLN A 1 70 ? 12.398 -14.731 -14.651 1.00 90.31 70 GLN A O 1
ATOM 580 N N . THR A 1 71 ? 11.511 -12.672 -14.523 1.00 86.81 71 THR A N 1
ATOM 581 C CA . THR A 1 71 ? 10.480 -12.988 -13.546 1.00 86.81 71 THR A CA 1
ATOM 582 C C . THR A 1 71 ? 9.222 -13.462 -14.276 1.00 86.81 71 THR A C 1
ATOM 584 O O . THR A 1 71 ? 8.724 -12.800 -15.183 1.00 86.81 71 THR A O 1
ATOM 587 N N . THR A 1 72 ? 8.682 -14.619 -13.890 1.00 78.25 72 THR A N 1
ATOM 588 C CA . THR A 1 72 ? 7.439 -15.134 -14.489 1.00 78.25 72 THR A CA 1
ATOM 589 C C . THR A 1 72 ? 6.245 -14.224 -14.179 1.00 78.25 72 THR A C 1
ATOM 591 O O . THR A 1 72 ? 6.290 -13.415 -13.251 1.00 78.25 72 THR A O 1
ATOM 594 N N . SER A 1 73 ? 5.135 -14.386 -14.905 1.00 71.31 73 SER A N 1
ATOM 595 C CA . SER A 1 73 ? 3.884 -13.671 -14.607 1.00 71.31 73 SER A CA 1
ATOM 596 C C . SER A 1 73 ? 3.338 -13.946 -13.201 1.00 71.31 73 SER A C 1
ATOM 598 O O . SER A 1 73 ? 2.534 -13.163 -12.711 1.00 71.31 73 SER A O 1
ATOM 600 N N . GLU A 1 74 ? 3.757 -15.042 -12.564 1.00 75.75 74 GLU A N 1
ATOM 601 C CA . GLU A 1 74 ? 3.273 -15.481 -11.249 1.00 75.75 74 GLU A CA 1
ATOM 602 C C . GLU A 1 74 ? 4.141 -14.989 -10.083 1.00 75.75 74 GLU A C 1
ATOM 604 O O . GLU A 1 74 ? 3.715 -15.027 -8.932 1.00 75.75 74 GLU A O 1
ATOM 609 N N . THR A 1 75 ? 5.354 -14.513 -10.362 1.00 85.25 75 THR A N 1
ATOM 610 C CA . THR A 1 75 ? 6.309 -14.040 -9.351 1.00 85.25 75 THR A CA 1
ATOM 611 C C . THR A 1 75 ? 6.451 -12.523 -9.418 1.00 85.25 75 THR A C 1
ATOM 613 O O . THR A 1 75 ? 6.393 -11.946 -10.502 1.00 85.25 75 THR A O 1
ATOM 616 N N . ILE A 1 76 ? 6.645 -11.858 -8.279 1.00 88.44 76 ILE A N 1
ATOM 617 C CA . ILE A 1 76 ? 6.832 -10.403 -8.227 1.00 88.44 76 ILE A CA 1
ATOM 618 C C . ILE A 1 76 ? 8.270 -10.029 -8.614 1.00 88.44 76 ILE A C 1
ATOM 620 O O . ILE A 1 76 ? 9.228 -10.643 -8.143 1.00 88.44 76 ILE A O 1
ATOM 624 N N . SER A 1 77 ? 8.428 -9.060 -9.514 1.00 92.38 77 SER A N 1
ATOM 625 C CA . SER A 1 77 ? 9.735 -8.512 -9.891 1.00 92.38 77 SER A CA 1
ATOM 626 C C . SER A 1 77 ? 10.200 -7.499 -8.849 1.00 92.38 77 SER A C 1
ATOM 628 O O . SER A 1 77 ? 9.416 -7.015 -8.031 1.00 92.38 77 SER A O 1
ATOM 630 N N . LEU A 1 78 ? 11.476 -7.122 -8.897 1.00 91.44 78 LEU A N 1
ATOM 631 C CA . LEU A 1 78 ? 12.040 -6.133 -7.984 1.00 91.44 78 LEU A CA 1
ATOM 632 C C . LEU A 1 78 ? 11.325 -4.779 -8.099 1.00 91.44 78 LEU A C 1
ATOM 634 O O . LEU A 1 78 ? 11.078 -4.122 -7.090 1.00 91.44 78 LEU A O 1
ATOM 638 N N . PHE A 1 79 ? 10.978 -4.369 -9.322 1.00 93.00 79 PHE A N 1
ATOM 639 C CA . PHE A 1 79 ? 10.267 -3.115 -9.559 1.00 93.00 79 PHE A CA 1
ATOM 640 C C . PHE A 1 79 ? 8.854 -3.139 -8.965 1.00 93.00 79 PHE A C 1
ATOM 642 O O . PHE A 1 79 ? 8.516 -2.233 -8.208 1.00 93.00 79 PHE A O 1
ATOM 649 N N . GLU A 1 80 ? 8.063 -4.179 -9.250 1.00 93.06 80 GLU A N 1
ATOM 650 C CA . GLU A 1 80 ? 6.712 -4.336 -8.682 1.00 93.06 80 GLU A CA 1
ATOM 651 C C . GLU A 1 80 ? 6.765 -4.380 -7.153 1.00 93.06 80 GLU A C 1
ATOM 653 O O . GLU A 1 80 ? 6.035 -3.645 -6.496 1.00 93.06 80 GLU A O 1
ATOM 658 N N . TYR A 1 81 ? 7.707 -5.135 -6.575 1.00 91.38 81 TYR A N 1
ATOM 659 C CA . TYR A 1 81 ? 7.888 -5.189 -5.124 1.00 91.38 81 TYR A CA 1
ATOM 660 C C . TYR A 1 81 ? 8.097 -3.797 -4.522 1.00 91.38 81 TYR A C 1
ATOM 662 O O . TYR A 1 81 ? 7.438 -3.431 -3.550 1.00 91.38 81 TYR A O 1
ATOM 670 N N . PHE A 1 82 ? 8.988 -2.986 -5.101 1.00 91.12 82 PHE A N 1
ATOM 671 C CA . PHE A 1 82 ? 9.218 -1.634 -4.597 1.00 91.12 82 PHE A CA 1
ATOM 672 C C . PHE A 1 82 ? 8.028 -0.702 -4.821 1.00 91.12 82 PHE A C 1
ATOM 674 O O . PHE A 1 82 ? 7.792 0.162 -3.973 1.00 91.12 82 PHE A O 1
ATOM 681 N N . VAL A 1 83 ? 7.294 -0.848 -5.925 1.00 94.31 83 VAL A N 1
ATOM 682 C CA . VAL A 1 83 ? 6.055 -0.098 -6.164 1.00 94.31 83 VAL A CA 1
ATOM 683 C C . VAL A 1 83 ? 5.042 -0.420 -5.071 1.00 94.31 83 VAL A C 1
ATOM 685 O O . VAL A 1 83 ? 4.617 0.495 -4.364 1.00 94.31 83 VAL A O 1
ATOM 688 N N . GLU A 1 84 ? 4.703 -1.697 -4.887 1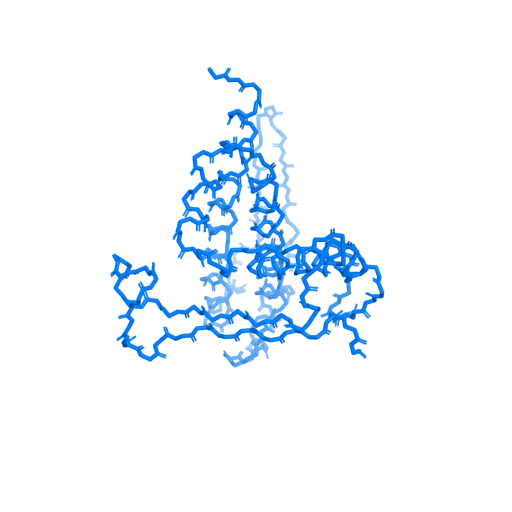.00 92.56 84 GLU A N 1
ATOM 689 C CA . GLU A 1 84 ? 3.720 -2.138 -3.899 1.00 92.56 84 GLU A CA 1
ATOM 690 C C . GLU A 1 84 ? 4.142 -1.724 -2.489 1.00 92.56 84 GLU A C 1
ATOM 692 O O . GLU A 1 84 ? 3.387 -1.056 -1.777 1.00 92.56 84 GLU A O 1
ATOM 697 N N . PHE A 1 85 ? 5.377 -2.045 -2.098 1.00 91.25 85 PHE A N 1
ATOM 698 C CA . PHE A 1 85 ? 5.876 -1.776 -0.754 1.00 91.25 85 PHE A CA 1
ATOM 699 C C . PHE A 1 85 ? 5.829 -0.282 -0.414 1.00 91.25 85 PHE A C 1
ATOM 701 O O . PHE A 1 85 ? 5.336 0.103 0.650 1.00 91.25 85 PHE A O 1
ATOM 708 N N . ASN A 1 86 ? 6.306 0.584 -1.316 1.00 92.25 86 ASN A N 1
ATOM 709 C CA . ASN A 1 86 ? 6.314 2.025 -1.061 1.00 92.25 86 ASN A CA 1
ATOM 710 C C . ASN A 1 86 ? 4.914 2.638 -1.138 1.00 92.25 86 ASN A C 1
ATOM 712 O O . ASN A 1 86 ? 4.603 3.504 -0.319 1.00 92.25 86 ASN A O 1
ATOM 716 N N . ALA A 1 87 ? 4.058 2.173 -2.052 1.00 95.94 87 ALA A N 1
ATOM 717 C CA . ALA A 1 87 ? 2.685 2.649 -2.135 1.00 95.94 87 ALA A CA 1
ATOM 718 C C . ALA A 1 87 ? 1.895 2.297 -0.869 1.00 95.94 87 ALA A C 1
ATOM 720 O O . ALA A 1 87 ? 1.307 3.182 -0.246 1.00 95.94 87 ALA A O 1
ATOM 721 N N . PHE A 1 88 ? 1.931 1.034 -0.427 1.00 94.31 88 PHE A N 1
ATOM 722 C CA . PHE A 1 88 ? 1.247 0.619 0.799 1.00 94.31 88 PHE A CA 1
ATOM 723 C C . PHE A 1 88 ? 1.813 1.316 2.032 1.00 94.31 88 PHE A C 1
ATOM 725 O O . PHE A 1 88 ? 1.043 1.718 2.906 1.00 94.31 88 PHE A O 1
ATOM 732 N N . ARG A 1 89 ? 3.132 1.533 2.097 1.00 93.25 89 ARG A N 1
ATOM 733 C CA . ARG A 1 89 ? 3.752 2.312 3.175 1.00 93.25 89 ARG A CA 1
ATOM 734 C C . ARG A 1 89 ? 3.208 3.741 3.217 1.00 93.25 89 ARG A C 1
ATOM 736 O O . ARG A 1 89 ? 2.837 4.207 4.296 1.00 93.25 89 ARG A O 1
ATOM 743 N N . GLY A 1 90 ? 3.149 4.416 2.069 1.00 95.19 90 GLY A N 1
ATOM 744 C CA . GLY A 1 90 ? 2.621 5.775 1.945 1.00 95.19 90 GLY A CA 1
ATOM 745 C C . GLY A 1 90 ? 1.141 5.861 2.313 1.00 95.19 90 GLY A C 1
ATOM 746 O O . GLY A 1 90 ? 0.770 6.677 3.155 1.00 95.19 90 GLY A O 1
ATOM 747 N N . ILE A 1 91 ? 0.317 4.956 1.772 1.00 96.81 91 ILE A N 1
ATOM 748 C CA . ILE A 1 91 ? -1.118 4.855 2.079 1.00 96.81 91 ILE A CA 1
ATOM 749 C C . ILE A 1 91 ? -1.331 4.623 3.575 1.00 96.81 91 ILE A C 1
ATOM 751 O O . ILE A 1 91 ? -2.064 5.374 4.212 1.00 96.81 91 ILE A O 1
ATOM 755 N N . CYS A 1 92 ? -0.677 3.619 4.166 1.00 95.69 92 CYS A N 1
ATOM 756 C CA . CYS A 1 92 ? -0.872 3.287 5.576 1.00 95.69 92 CYS A CA 1
ATOM 757 C C . CYS A 1 92 ? -0.431 4.431 6.493 1.00 95.69 92 CYS A C 1
ATOM 759 O O . CYS A 1 92 ? -1.121 4.740 7.462 1.00 95.69 92 CYS A O 1
ATOM 761 N N . MET A 1 93 ? 0.698 5.082 6.193 1.00 94.94 93 MET A N 1
ATOM 762 C CA . MET A 1 93 ? 1.160 6.246 6.950 1.00 94.94 93 MET A CA 1
ATOM 763 C C . MET A 1 93 ? 0.142 7.387 6.888 1.00 94.94 93 MET A C 1
ATOM 765 O O . MET A 1 93 ? -0.307 7.854 7.933 1.00 94.94 93 MET A O 1
ATOM 769 N N . ALA A 1 94 ? -0.254 7.796 5.684 1.00 96.19 94 ALA A N 1
ATOM 770 C CA . ALA A 1 94 ? -1.162 8.915 5.486 1.00 96.19 94 ALA A CA 1
ATOM 771 C C . ALA A 1 94 ? -2.562 8.644 6.068 1.00 96.19 94 ALA A C 1
ATOM 773 O O . ALA A 1 94 ? -3.139 9.513 6.723 1.00 96.19 94 ALA A O 1
ATOM 774 N N . MET A 1 95 ? -3.074 7.416 5.939 1.00 96.62 95 MET A N 1
ATOM 775 C CA . MET A 1 95 ? -4.338 6.996 6.553 1.00 96.62 95 MET A CA 1
ATOM 776 C C . MET A 1 95 ? -4.286 7.049 8.085 1.00 96.62 95 MET A C 1
ATOM 778 O O . MET A 1 95 ? -5.211 7.567 8.709 1.00 96.62 95 MET A O 1
ATOM 782 N N . VAL A 1 96 ? -3.212 6.547 8.712 1.00 95.31 96 VAL A N 1
ATOM 783 C CA . VAL A 1 96 ? -3.060 6.604 10.179 1.00 95.31 96 VAL A CA 1
ATOM 784 C C . VAL A 1 96 ? -3.019 8.047 10.667 1.00 95.31 96 VAL A C 1
ATOM 786 O O . VAL A 1 96 ? -3.676 8.355 11.659 1.00 95.31 96 VAL A O 1
ATOM 789 N N . GLU A 1 97 ? -2.271 8.928 9.997 1.00 93.06 97 GLU A N 1
ATOM 790 C CA . GLU A 1 97 ? -2.223 10.346 10.373 1.00 93.06 97 GLU A CA 1
ATOM 791 C C . GLU A 1 97 ? -3.589 11.022 10.196 1.00 93.06 97 GLU A C 1
ATOM 793 O O . GLU A 1 97 ? -4.059 11.683 11.120 1.00 93.06 97 GLU A O 1
ATOM 798 N N . SER A 1 98 ? -4.288 10.765 9.085 1.00 94.38 98 SER A N 1
ATOM 799 C CA . SER A 1 98 ? -5.638 11.296 8.831 1.00 94.38 98 SER A CA 1
ATOM 800 C C . SER A 1 98 ? -6.630 10.919 9.941 1.00 94.38 98 SER A C 1
ATOM 802 O O . SER A 1 98 ? -7.413 11.747 10.402 1.00 94.38 98 SER A O 1
ATOM 804 N N . LEU A 1 99 ? -6.570 9.671 10.417 1.00 95.75 99 LEU A N 1
ATOM 805 C CA . LEU A 1 99 ? -7.476 9.128 11.437 1.00 95.75 99 LEU A CA 1
ATOM 806 C C . LEU A 1 99 ? -7.144 9.558 12.876 1.00 95.75 99 LEU A C 1
ATOM 808 O O . LEU A 1 99 ? -7.921 9.282 13.795 1.00 95.75 99 LEU A O 1
ATOM 812 N N . ARG A 1 100 ? -6.007 10.227 13.106 1.00 90.19 100 ARG A N 1
ATOM 813 C CA . ARG A 1 100 ? -5.668 10.791 14.425 1.00 90.19 100 ARG A CA 1
ATOM 814 C C . ARG A 1 100 ? -6.410 12.085 14.722 1.00 90.19 100 ARG A C 1
ATOM 816 O O . ARG A 1 100 ? -6.593 12.408 15.894 1.00 90.19 100 ARG A O 1
ATOM 823 N N . PHE A 1 101 ? -6.822 12.813 13.691 1.00 88.62 101 PHE A N 1
ATOM 824 C CA . PHE A 1 101 ? -7.560 14.058 13.846 1.00 88.62 101 PHE A CA 1
ATOM 825 C C . PHE A 1 101 ? -9.051 13.779 14.035 1.00 88.62 101 PHE A C 1
ATOM 827 O O . PHE A 1 101 ? -9.632 12.953 13.327 1.00 88.62 101 PHE A O 1
ATOM 834 N N . GLU A 1 102 ? -9.691 14.497 14.961 1.00 89.94 102 GLU A N 1
ATOM 835 C CA . GLU A 1 102 ? -11.153 14.564 14.976 1.00 89.94 102 GLU A CA 1
ATOM 836 C C . GLU A 1 102 ? -11.607 15.293 13.712 1.00 89.94 102 GLU A C 1
ATOM 838 O O . GLU A 1 102 ? -11.349 16.484 13.545 1.00 89.94 102 GLU A O 1
ATOM 843 N N . SER A 1 103 ? -12.206 14.551 12.782 1.00 91.56 103 SER A N 1
ATOM 844 C CA . SER A 1 103 ? -12.461 15.021 11.424 1.00 91.56 103 SER A CA 1
ATOM 845 C C . SER A 1 103 ? -13.684 14.345 10.801 1.00 91.56 103 SER A C 1
ATOM 847 O O . SER A 1 103 ? -14.046 13.236 11.207 1.00 91.56 103 SER A O 1
ATOM 849 N N . PRO A 1 104 ? -14.296 14.953 9.764 1.00 91.00 104 PRO A N 1
ATOM 850 C CA . PRO A 1 104 ? -15.359 14.306 8.996 1.00 91.00 104 PRO A CA 1
ATOM 851 C C . PRO A 1 104 ? -14.935 12.952 8.418 1.00 91.00 104 PRO A C 1
ATOM 853 O O . PRO A 1 104 ? -15.729 12.017 8.402 1.00 91.00 104 PRO A O 1
ATOM 856 N N . PHE A 1 105 ? -13.673 12.824 8.001 1.00 93.69 105 PHE A N 1
ATOM 857 C CA . PHE A 1 105 ? -13.134 11.569 7.489 1.00 93.69 105 PHE A CA 1
ATOM 858 C C . PHE A 1 105 ? -13.083 10.478 8.564 1.00 93.69 105 PHE A C 1
ATOM 860 O O . PHE A 1 105 ? -13.533 9.358 8.332 1.00 93.69 105 PHE A O 1
ATOM 867 N N . LYS A 1 106 ? -12.598 10.801 9.768 1.00 95.44 106 LYS A N 1
ATOM 868 C CA . LYS A 1 106 ? -12.618 9.860 10.893 1.00 95.44 106 LYS A CA 1
ATOM 869 C C . LYS A 1 106 ? -14.044 9.426 11.233 1.00 95.44 106 LYS A C 1
ATOM 871 O O . LYS A 1 106 ? -14.275 8.231 11.400 1.00 95.44 106 LYS A O 1
ATOM 876 N N . ASN A 1 107 ? -14.989 10.367 11.276 1.00 95.44 107 ASN A N 1
ATOM 877 C CA . ASN A 1 107 ? -16.399 10.070 11.536 1.00 95.44 107 ASN A CA 1
ATOM 878 C C . ASN A 1 107 ? -16.971 9.121 10.476 1.00 95.44 107 ASN A C 1
ATOM 880 O O . ASN A 1 107 ? -17.563 8.106 10.826 1.00 95.44 107 ASN A O 1
ATOM 884 N N . PHE A 1 108 ? -16.711 9.392 9.194 1.00 93.81 108 PHE A N 1
ATOM 885 C CA . PHE A 1 108 ? -17.093 8.504 8.096 1.00 93.81 108 PHE A CA 1
ATOM 886 C C . PHE A 1 108 ? -16.538 7.085 8.290 1.00 93.81 108 PHE A C 1
ATOM 888 O O . PHE A 1 108 ? -17.272 6.106 8.191 1.00 93.81 108 PHE A O 1
ATOM 895 N N . MET A 1 109 ? -15.257 6.955 8.640 1.00 95.56 109 MET A N 1
ATOM 896 C CA . MET A 1 109 ? -14.623 5.649 8.852 1.00 95.56 109 MET A CA 1
ATOM 897 C C . MET A 1 109 ? -15.182 4.917 10.082 1.00 95.56 109 MET A C 1
ATOM 899 O O . MET A 1 109 ? -15.313 3.690 10.073 1.00 95.56 109 MET A O 1
ATOM 903 N N . GLN A 1 110 ? -15.547 5.650 11.135 1.00 96.06 110 GLN A N 1
ATOM 904 C CA . GLN A 1 110 ? -16.233 5.103 12.307 1.00 96.06 110 GLN A CA 1
ATOM 905 C C . GLN A 1 110 ? -17.649 4.628 11.974 1.00 96.06 110 GLN A C 1
ATOM 907 O O . GLN A 1 110 ? -18.054 3.563 12.433 1.00 96.06 110 GLN A O 1
ATOM 912 N N . GLU A 1 111 ? -18.390 5.367 11.152 1.00 94.12 111 GLU A N 1
ATOM 913 C CA . GLU A 1 111 ? -19.719 4.967 10.678 1.00 94.12 111 GLU A CA 1
ATOM 914 C C . GLU A 1 111 ? -19.653 3.744 9.756 1.00 94.12 111 GLU A C 1
ATOM 916 O O . GLU A 1 111 ? -20.472 2.828 9.884 1.00 94.12 111 GLU A O 1
ATOM 921 N N . LEU A 1 112 ? -18.645 3.697 8.880 1.00 93.31 112 LEU A N 1
ATOM 922 C CA . LEU A 1 112 ? -18.403 2.603 7.944 1.00 93.31 112 LEU A CA 1
ATOM 923 C C . LEU A 1 112 ? -18.107 1.283 8.670 1.00 93.31 112 LEU A C 1
ATOM 925 O O . LEU A 1 112 ? -18.697 0.245 8.361 1.00 93.31 112 LEU A O 1
ATOM 929 N N . PHE A 1 113 ? -17.196 1.313 9.647 1.00 94.44 113 PHE A N 1
ATOM 930 C CA . PHE A 1 113 ? -16.736 0.102 10.334 1.00 94.44 113 PHE A CA 1
ATOM 931 C C . PHE A 1 113 ? -17.455 -0.197 11.651 1.00 94.44 113 PHE A C 1
ATOM 933 O O . PHE A 1 113 ? -17.374 -1.327 12.139 1.00 94.44 113 PHE A O 1
ATOM 940 N N . LYS A 1 114 ? -18.176 0.771 12.226 1.00 94.25 114 LYS A N 1
ATOM 941 C CA . LYS A 1 114 ? -18.924 0.636 13.485 1.00 94.25 114 LYS A CA 1
ATOM 942 C C . LYS A 1 114 ? -18.042 0.041 14.590 1.00 94.25 114 LYS A C 1
ATOM 944 O O . LYS A 1 114 ? -16.946 0.530 14.854 1.00 94.25 114 LYS A O 1
ATOM 949 N N . GLU A 1 115 ? -18.483 -1.052 15.206 1.00 94.44 115 GLU A N 1
ATOM 950 C CA . GLU A 1 115 ? -17.770 -1.759 16.276 1.00 94.44 115 GLU A CA 1
ATOM 951 C C . GLU A 1 115 ? -16.387 -2.286 15.844 1.00 94.44 115 GLU A C 1
ATOM 953 O O . GLU A 1 115 ? -15.512 -2.480 16.687 1.00 94.44 115 GLU A O 1
ATOM 958 N N . GLN A 1 116 ? -16.153 -2.470 14.538 1.00 95.44 116 GLN A N 1
ATOM 959 C CA . GLN A 1 116 ? -14.866 -2.915 13.997 1.00 95.44 116 GLN A CA 1
ATOM 960 C C . GLN A 1 116 ? -13.882 -1.768 13.728 1.00 95.44 116 GLN A C 1
ATOM 962 O O . GLN A 1 116 ? -12.730 -2.048 13.400 1.00 95.44 116 GLN A O 1
ATOM 967 N N . TYR A 1 117 ? -14.288 -0.498 13.868 1.00 96.50 117 TYR A N 1
ATOM 968 C CA . TYR A 1 117 ? -13.423 0.656 13.579 1.00 96.50 117 TYR A CA 1
ATOM 969 C C . TYR A 1 117 ? -12.093 0.576 14.327 1.00 96.50 117 TYR A C 1
ATOM 971 O O . TYR A 1 117 ? -11.016 0.760 13.764 1.00 96.50 117 TYR A O 1
ATOM 979 N N . GLU A 1 118 ? -12.169 0.243 15.608 1.00 96.44 118 GLU A N 1
ATOM 980 C CA . GLU A 1 118 ? -10.999 0.153 16.461 1.00 96.44 118 GLU A CA 1
ATOM 981 C C . GLU A 1 118 ? -10.083 -1.023 16.071 1.00 96.44 118 GLU A C 1
ATOM 983 O O . GLU A 1 118 ? -8.862 -0.902 16.139 1.00 96.44 118 GLU A O 1
ATOM 988 N N . ASN A 1 119 ? -10.651 -2.135 15.585 1.00 96.88 119 ASN A N 1
ATOM 989 C CA . ASN A 1 119 ? -9.888 -3.264 15.039 1.00 96.88 119 ASN A CA 1
ATOM 990 C C . ASN A 1 119 ? -9.175 -2.862 13.741 1.00 96.88 119 ASN A C 1
ATOM 992 O O . ASN A 1 119 ? -7.990 -3.146 13.573 1.00 96.88 119 ASN A O 1
ATOM 996 N N . PHE A 1 120 ? -9.881 -2.164 12.848 1.00 96.44 120 PHE A N 1
ATOM 997 C CA . PHE A 1 120 ? -9.318 -1.620 11.614 1.00 96.44 120 PHE A CA 1
ATOM 998 C C . PHE A 1 120 ? -8.145 -0.676 11.900 1.00 96.44 120 PHE A C 1
ATOM 1000 O O . PHE A 1 120 ? -7.067 -0.844 11.330 1.00 96.44 120 PHE A O 1
ATOM 1007 N N . PHE A 1 121 ? -8.325 0.282 12.814 1.00 96.56 121 PHE A N 1
ATOM 1008 C CA . PHE A 1 121 ? -7.290 1.256 13.153 1.00 96.56 121 PHE A CA 1
ATOM 1009 C C . PHE A 1 121 ? -6.035 0.596 13.746 1.00 96.56 121 PHE A C 1
ATOM 1011 O O . PHE A 1 121 ? -4.914 0.996 13.418 1.00 96.56 121 PHE A O 1
ATOM 1018 N N . ASP A 1 122 ? -6.201 -0.420 14.597 1.00 96.19 122 ASP A N 1
ATOM 1019 C CA . ASP A 1 122 ? -5.080 -1.158 15.188 1.00 96.19 122 ASP A CA 1
ATOM 1020 C C . ASP A 1 122 ? -4.313 -1.976 14.140 1.00 96.19 122 ASP A C 1
ATOM 1022 O O . ASP A 1 122 ? -3.081 -1.921 14.114 1.00 96.19 122 ASP A O 1
ATOM 1026 N N . ILE A 1 123 ? -5.019 -2.671 13.239 1.00 96.31 123 ILE A N 1
ATOM 1027 C CA . ILE A 1 123 ? -4.403 -3.404 12.119 1.00 96.31 123 ILE A CA 1
ATOM 1028 C C . ILE A 1 123 ? -3.643 -2.434 11.215 1.00 96.31 123 ILE A C 1
ATOM 1030 O O . ILE A 1 123 ? -2.470 -2.657 10.922 1.00 96.31 123 ILE A O 1
ATOM 1034 N N . LEU A 1 124 ? -4.273 -1.328 10.817 1.00 96.06 124 LEU A N 1
ATOM 1035 C CA . LEU A 1 124 ? -3.651 -0.308 9.977 1.00 96.06 124 LEU A CA 1
ATOM 1036 C C . LEU A 1 124 ? -2.391 0.276 10.641 1.00 96.06 124 LEU A C 1
ATOM 1038 O O . LEU A 1 124 ? -1.349 0.419 10.001 1.00 96.06 124 LEU A O 1
ATOM 1042 N N . SER A 1 125 ? -2.462 0.571 11.942 1.00 94.81 125 SER A N 1
ATOM 1043 C CA . SER A 1 125 ? -1.326 1.075 12.721 1.00 94.81 125 SER A CA 1
ATOM 1044 C C . SER A 1 125 ? -0.184 0.064 12.810 1.00 94.81 125 SER A C 1
ATOM 1046 O O . SER A 1 125 ? 0.979 0.457 12.707 1.00 94.81 125 SER A O 1
ATOM 1048 N N . PHE A 1 126 ? -0.508 -1.220 12.977 1.00 95.12 126 PHE A N 1
ATOM 1049 C CA . PHE A 1 126 ? 0.463 -2.309 12.981 1.00 95.12 126 PHE A CA 1
ATOM 1050 C C . PHE A 1 126 ? 1.153 -2.452 11.620 1.00 95.12 126 PHE A C 1
ATOM 1052 O O . PHE A 1 126 ? 2.378 -2.376 11.556 1.00 95.12 126 PHE A O 1
ATOM 1059 N N . VAL A 1 127 ? 0.388 -2.551 10.528 1.00 94.00 127 VAL A N 1
ATOM 1060 C CA . VAL A 1 127 ? 0.936 -2.637 9.162 1.00 94.00 127 VAL A CA 1
ATOM 1061 C C . VAL A 1 127 ? 1.834 -1.436 8.864 1.00 94.00 127 VAL A C 1
ATOM 1063 O O . VAL A 1 127 ? 2.950 -1.600 8.374 1.00 94.00 127 VAL A O 1
ATOM 1066 N N . ARG A 1 128 ? 1.413 -0.223 9.243 1.00 93.50 128 ARG A N 1
ATOM 1067 C CA . ARG A 1 128 ? 2.232 0.987 9.103 1.00 93.50 128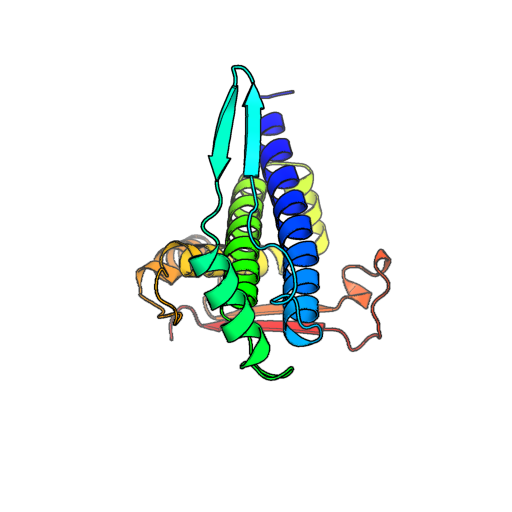 ARG A CA 1
ATOM 1068 C C . ARG A 1 128 ? 3.579 0.859 9.813 1.00 93.50 128 ARG A C 1
ATOM 1070 O O . ARG A 1 128 ? 4.587 1.281 9.249 1.00 93.50 128 ARG A O 1
ATOM 1077 N N . ASN A 1 129 ? 3.615 0.319 11.032 1.00 92.62 129 ASN A N 1
ATOM 1078 C CA . ASN A 1 129 ? 4.863 0.137 11.780 1.00 92.62 129 ASN A CA 1
ATOM 1079 C C . ASN A 1 129 ? 5.770 -0.893 11.099 1.00 92.62 129 ASN A C 1
ATOM 1081 O O . ASN A 1 129 ? 6.933 -0.582 10.846 1.00 92.62 129 ASN A O 1
ATOM 1085 N N . VAL A 1 130 ? 5.214 -2.049 10.714 1.00 92.06 130 VAL A N 1
ATOM 1086 C CA . VAL A 1 130 ? 5.934 -3.097 9.974 1.00 92.06 130 VAL A CA 1
ATOM 1087 C C . VAL A 1 130 ? 6.602 -2.509 8.731 1.00 92.06 130 VAL A C 1
ATOM 1089 O O . VAL A 1 130 ? 7.815 -2.621 8.569 1.00 92.06 130 VAL A O 1
ATOM 1092 N N . LEU A 1 131 ? 5.845 -1.794 7.895 1.00 90.44 131 LEU A N 1
ATOM 1093 C CA . LEU A 1 131 ? 6.360 -1.190 6.661 1.00 90.44 131 LEU A CA 1
ATOM 1094 C C . LEU A 1 131 ? 7.324 -0.014 6.905 1.00 90.44 131 LEU A C 1
ATOM 1096 O O . LEU A 1 131 ? 8.049 0.394 6.002 1.00 90.44 131 LEU A O 1
ATOM 1100 N N . SER A 1 132 ? 7.340 0.558 8.112 1.00 85.81 132 SER A N 1
ATOM 1101 C CA . SER A 1 132 ? 8.235 1.667 8.462 1.00 85.81 132 SER A CA 1
ATOM 1102 C C . SER A 1 132 ? 9.595 1.201 8.974 1.00 85.81 132 SER A C 1
ATOM 1104 O O . SER A 1 132 ? 10.588 1.887 8.734 1.00 85.81 132 SER A O 1
ATOM 1106 N N . HIS A 1 133 ? 9.647 0.074 9.687 1.00 81.25 133 HIS A N 1
ATOM 1107 C CA . HIS A 1 133 ? 10.884 -0.452 10.272 1.00 81.25 133 HIS A CA 1
ATOM 1108 C C . HIS A 1 133 ? 11.587 -1.482 9.381 1.00 81.25 133 HIS A C 1
ATOM 1110 O O . HIS A 1 133 ? 12.793 -1.691 9.524 1.00 81.25 133 HIS A O 1
ATOM 1116 N N . ASN A 1 134 ? 10.863 -2.104 8.448 1.00 78.88 134 ASN A N 1
ATOM 1117 C CA . ASN A 1 134 ? 11.441 -3.068 7.523 1.00 78.88 134 ASN A CA 1
ATOM 1118 C C . ASN A 1 134 ? 12.100 -2.358 6.332 1.00 78.88 134 ASN A C 1
ATOM 1120 O O . ASN A 1 134 ? 11.448 -1.686 5.538 1.00 78.88 134 ASN A O 1
ATOM 1124 N N . ILE A 1 135 ? 13.421 -2.513 6.233 1.00 69.25 135 ILE A N 1
ATOM 1125 C CA . ILE A 1 135 ? 14.258 -2.041 5.113 1.00 69.25 135 ILE A CA 1
ATOM 1126 C C . ILE A 1 135 ? 14.866 -3.198 4.305 1.00 69.25 135 ILE A C 1
ATOM 1128 O O . ILE A 1 135 ? 15.607 -2.964 3.355 1.00 69.25 135 ILE A O 1
ATOM 1132 N N . HIS A 1 136 ? 14.604 -4.437 4.725 1.00 63.06 136 HIS A N 1
ATOM 1133 C CA . HIS A 1 136 ? 15.115 -5.647 4.090 1.00 63.06 136 HIS A CA 1
ATOM 1134 C C . HIS A 1 136 ? 14.126 -6.110 3.013 1.00 63.06 136 HIS A C 1
ATOM 1136 O O . HIS A 1 136 ? 12.951 -5.745 3.035 1.00 63.06 136 HIS A O 1
ATOM 1142 N N . SER A 1 137 ? 14.604 -6.915 2.066 1.00 60.44 137 SER A N 1
ATOM 1143 C CA . SER A 1 137 ? 13.764 -7.546 1.039 1.00 60.44 137 SER A CA 1
ATOM 1144 C C . SER A 1 137 ? 12.750 -8.539 1.617 1.00 60.44 137 SER A C 1
ATOM 1146 O O . SER A 1 137 ? 11.779 -8.877 0.953 1.00 60.44 137 SER A O 1
ATOM 1148 N N . GLU A 1 138 ? 12.982 -9.007 2.843 1.00 69.25 138 GLU A N 1
ATOM 1149 C CA . GLU A 1 138 ? 12.077 -9.869 3.596 1.00 69.25 138 GLU A CA 1
ATOM 1150 C C . GLU A 1 138 ? 11.504 -9.090 4.783 1.00 69.25 138 GLU A C 1
ATOM 1152 O O . GLU A 1 138 ? 12.232 -8.386 5.489 1.00 69.25 138 GLU A O 1
ATOM 1157 N N . ILE A 1 139 ? 10.192 -9.214 5.001 1.00 80.69 139 ILE A N 1
ATOM 1158 C CA . ILE A 1 139 ? 9.531 -8.625 6.166 1.00 80.69 139 ILE A CA 1
ATOM 1159 C C . ILE A 1 139 ? 9.814 -9.517 7.373 1.00 80.69 139 ILE A C 1
ATOM 1161 O O . ILE A 1 139 ? 9.279 -10.620 7.486 1.00 80.69 139 ILE A O 1
ATOM 1165 N N . CYS A 1 140 ? 10.615 -9.003 8.300 1.00 84.75 140 CYS A N 1
ATOM 1166 C CA . CYS A 1 140 ? 10.909 -9.648 9.569 1.00 84.75 140 CYS A CA 1
ATOM 1167 C C . CYS A 1 140 ? 10.224 -8.866 10.685 1.00 84.75 140 CYS A C 1
ATOM 1169 O O . CYS A 1 140 ? 10.573 -7.718 10.966 1.00 84.75 140 CYS A O 1
ATOM 1171 N N . LEU A 1 141 ? 9.243 -9.493 11.333 1.00 87.75 141 LEU A N 1
ATOM 1172 C CA . LEU A 1 141 ? 8.555 -8.877 12.460 1.00 87.75 141 LEU A CA 1
ATOM 1173 C C . LEU A 1 141 ? 9.471 -8.830 13.683 1.00 87.75 141 LEU A C 1
ATOM 1175 O O . LEU A 1 141 ? 10.139 -9.802 14.035 1.00 87.75 141 LEU A O 1
ATOM 1179 N N . SER A 1 142 ? 9.462 -7.686 14.351 1.00 88.19 142 SER A N 1
ATOM 1180 C CA . SER A 1 142 ? 10.141 -7.439 15.613 1.00 88.19 142 SER A CA 1
ATOM 1181 C C . SER A 1 142 ? 9.153 -6.910 16.648 1.00 88.19 142 SER A C 1
ATOM 1183 O O . SER A 1 142 ? 8.098 -6.374 16.308 1.00 88.19 142 SER A O 1
ATOM 1185 N N . GLU A 1 143 ? 9.519 -6.983 17.928 1.00 89.25 143 GLU A N 1
ATOM 1186 C CA . GLU A 1 143 ? 8.697 -6.455 19.028 1.00 89.25 143 GLU A CA 1
ATOM 1187 C C . GLU A 1 143 ? 8.285 -4.988 18.815 1.00 89.25 143 GLU A C 1
ATOM 1189 O O . GLU A 1 143 ? 7.163 -4.586 19.122 1.00 89.25 143 GLU A O 1
ATOM 1194 N N . LYS A 1 144 ? 9.162 -4.191 18.194 1.00 87.56 144 LYS A N 1
ATOM 1195 C CA . LYS A 1 144 ? 8.919 -2.770 17.905 1.00 87.56 144 LYS A CA 1
ATOM 1196 C C . LYS A 1 144 ? 7.751 -2.535 16.948 1.00 87.56 144 LYS A C 1
ATOM 1198 O O . LYS A 1 144 ? 7.199 -1.435 16.940 1.00 87.56 144 LYS A O 1
ATOM 1203 N N . ASP A 1 145 ? 7.387 -3.529 16.146 1.00 90.00 145 ASP A N 1
ATOM 1204 C CA . ASP A 1 145 ? 6.329 -3.397 15.149 1.00 90.00 145 ASP A CA 1
ATOM 1205 C C . ASP A 1 145 ? 4.938 -3.457 15.787 1.00 90.00 145 ASP A C 1
ATOM 1207 O O . ASP A 1 145 ? 4.042 -2.701 15.396 1.00 90.00 145 ASP A O 1
ATOM 1211 N N . TYR A 1 146 ? 4.768 -4.290 16.818 1.00 92.25 146 TYR A N 1
ATOM 1212 C CA . TYR A 1 146 ? 3.470 -4.549 17.444 1.00 92.25 146 TYR A CA 1
ATOM 1213 C C . TYR A 1 146 ? 3.316 -3.995 18.868 1.00 92.25 146 TYR A C 1
ATOM 1215 O O . TYR A 1 146 ? 2.184 -3.752 19.288 1.00 92.25 146 TYR A O 1
ATOM 1223 N N . ASP A 1 147 ? 4.403 -3.710 19.597 1.00 93.69 147 ASP A N 1
ATOM 1224 C CA . ASP A 1 147 ? 4.354 -3.229 20.990 1.00 93.69 147 ASP A CA 1
ATOM 1225 C C . ASP A 1 147 ? 3.508 -1.952 21.155 1.00 93.69 147 ASP A C 1
ATOM 1227 O O . ASP A 1 147 ? 2.671 -1.849 22.056 1.00 93.69 147 ASP A O 1
ATOM 1231 N N . GLY A 1 148 ? 3.650 -0.987 20.241 1.00 92.56 148 GLY A N 1
ATOM 1232 C CA . GLY A 1 148 ? 2.859 0.247 20.266 1.00 92.56 148 GLY A CA 1
ATOM 1233 C C . GLY A 1 148 ? 1.352 -0.000 20.120 1.00 92.56 148 GLY A C 1
ATOM 1234 O O . GLY A 1 148 ? 0.548 0.606 20.840 1.00 92.56 148 GLY A O 1
ATOM 1235 N N . THR A 1 149 ? 0.972 -0.916 19.226 1.00 95.31 149 THR A N 1
ATOM 1236 C CA . THR A 1 149 ? -0.424 -1.310 18.996 1.00 95.31 149 THR A CA 1
ATOM 1237 C C . THR A 1 149 ? -0.965 -2.091 20.194 1.00 95.31 149 THR A C 1
ATOM 1239 O O . THR A 1 149 ? -2.011 -1.732 20.734 1.00 95.31 149 THR A O 1
ATOM 1242 N N . LEU A 1 150 ? -0.210 -3.063 20.716 1.00 96.19 150 LEU A N 1
ATOM 1243 C CA . LEU A 1 150 ? -0.588 -3.836 21.902 1.00 96.19 150 LEU A CA 1
ATOM 1244 C C . LEU A 1 150 ? -0.787 -2.939 23.138 1.00 96.19 150 LEU A C 1
ATOM 1246 O O . LEU A 1 150 ? -1.779 -3.067 23.861 1.00 96.19 150 LEU A O 1
ATOM 1250 N N . LYS A 1 151 ? 0.099 -1.960 23.357 1.00 96.31 151 LYS A N 1
ATOM 1251 C CA . LYS A 1 151 ? -0.045 -0.954 24.426 1.00 96.31 151 LYS A CA 1
ATOM 1252 C C . LYS A 1 151 ? -1.314 -0.121 24.282 1.00 96.31 151 LYS A C 1
ATOM 1254 O O . LYS A 1 151 ? -1.906 0.275 25.286 1.00 96.31 151 LYS A O 1
ATOM 1259 N N . ARG A 1 152 ? -1.728 0.215 23.058 1.00 95.31 152 ARG A N 1
ATOM 1260 C CA . ARG A 1 152 ? -2.990 0.927 22.807 1.00 95.31 152 ARG A CA 1
ATOM 1261 C C . ARG A 1 152 ? -4.193 0.042 23.137 1.00 95.31 152 ARG A C 1
ATOM 1263 O O . ARG A 1 152 ? -5.027 0.474 23.928 1.00 95.31 152 ARG A O 1
ATOM 1270 N N . ILE A 1 153 ? -4.230 -1.183 22.613 1.00 96.38 153 ILE A N 1
ATOM 1271 C CA . ILE A 1 153 ? -5.302 -2.161 22.859 1.00 96.38 153 ILE A CA 1
ATOM 1272 C C . ILE A 1 153 ? -5.525 -2.355 24.366 1.00 96.38 153 ILE A C 1
ATOM 1274 O O . ILE A 1 153 ? -6.647 -2.209 24.856 1.00 96.38 153 ILE A O 1
ATOM 1278 N N . ARG A 1 154 ? -4.441 -2.587 25.120 1.00 96.31 154 ARG A N 1
ATOM 1279 C CA . ARG A 1 154 ? -4.486 -2.765 26.580 1.00 96.31 154 ARG A CA 1
ATOM 1280 C C . ARG A 1 154 ? -5.000 -1.525 27.313 1.00 96.31 154 ARG A C 1
ATOM 1282 O O . ARG A 1 154 ? -5.842 -1.653 28.194 1.00 96.31 154 ARG A O 1
ATOM 1289 N N . ARG A 1 155 ? -4.561 -0.317 26.932 1.00 96.94 155 ARG A N 1
ATOM 1290 C CA . ARG A 1 155 ? -5.059 0.943 27.529 1.00 96.94 155 ARG A CA 1
ATOM 1291 C C . ARG A 1 155 ? -6.559 1.148 27.326 1.00 96.94 155 ARG A C 1
ATOM 1293 O O . ARG A 1 155 ? -7.194 1.794 28.151 1.00 96.94 155 ARG A O 1
ATOM 1300 N N . MET A 1 156 ? -7.114 0.609 26.244 1.00 95.94 156 MET A N 1
ATOM 1301 C CA . MET A 1 156 ? -8.546 0.664 25.948 1.00 95.94 156 MET A CA 1
ATOM 1302 C C . MET A 1 156 ? -9.336 -0.505 26.554 1.00 95.94 156 MET A C 1
ATOM 1304 O O . MET A 1 156 ? -10.539 -0.586 26.326 1.00 95.94 156 MET A O 1
ATOM 1308 N N . ASN A 1 157 ? -8.691 -1.403 27.311 1.00 96.12 157 ASN A N 1
ATOM 1309 C CA . ASN A 1 157 ? -9.286 -2.632 27.850 1.00 96.12 157 ASN A CA 1
ATOM 1310 C C . ASN A 1 157 ? -9.947 -3.516 26.772 1.00 96.12 157 ASN A C 1
ATOM 1312 O O . ASN A 1 157 ? -11.006 -4.100 27.001 1.00 96.12 157 ASN A O 1
ATOM 1316 N N . ARG A 1 158 ? -9.342 -3.595 25.578 1.00 95.69 158 ARG A N 1
ATOM 1317 C CA . ARG A 1 158 ? -9.837 -4.403 24.451 1.00 95.69 158 ARG A CA 1
ATOM 1318 C C . ARG A 1 158 ? -9.105 -5.743 24.337 1.00 95.69 158 ARG A C 1
ATOM 1320 O O . ARG A 1 158 ? -8.005 -5.905 24.858 1.00 95.69 158 ARG A O 1
ATOM 1327 N N . ASN A 1 159 ? -9.732 -6.700 23.649 1.00 94.50 159 ASN A N 1
ATOM 1328 C CA . ASN A 1 159 ? -9.162 -8.023 23.387 1.00 94.50 159 ASN A CA 1
ATOM 1329 C C . ASN A 1 159 ? -7.973 -7.919 22.400 1.00 94.50 159 ASN A C 1
ATOM 1331 O O . ASN A 1 159 ? -8.175 -7.388 21.306 1.00 94.50 159 ASN A O 1
ATOM 1335 N N . PRO A 1 160 ? -6.768 -8.420 22.743 1.00 95.31 160 PRO A N 1
ATOM 1336 C CA . PRO A 1 160 ? -5.609 -8.434 21.843 1.00 95.31 160 PRO A CA 1
ATOM 1337 C C . PRO A 1 160 ? -5.725 -9.430 20.684 1.00 95.31 160 PRO A C 1
ATOM 1339 O O . PRO A 1 160 ? -4.987 -9.305 19.710 1.00 95.31 160 PRO A O 1
ATOM 1342 N N . ASN A 1 161 ? -6.668 -10.373 20.746 1.00 96.31 161 ASN A N 1
ATOM 1343 C CA . ASN A 1 161 ? -7.044 -11.204 19.607 1.00 96.31 161 ASN A CA 1
ATOM 1344 C C . ASN A 1 161 ? -8.017 -10.424 18.710 1.00 96.31 161 ASN A C 1
ATOM 1346 O O . ASN A 1 161 ? -9.237 -10.453 18.902 1.00 96.31 161 ASN A O 1
ATOM 1350 N N . ILE A 1 162 ? -7.463 -9.695 17.744 1.00 96.00 162 ILE A N 1
ATOM 1351 C CA . ILE A 1 162 ? -8.223 -8.857 16.823 1.00 96.00 162 ILE A CA 1
ATOM 1352 C C . ILE A 1 162 ? -8.742 -9.699 15.658 1.00 96.00 162 ILE A C 1
ATOM 1354 O O . ILE A 1 162 ? -7.995 -10.430 15.008 1.00 96.00 162 ILE A O 1
ATOM 1358 N N . LEU A 1 163 ? -10.032 -9.538 15.364 1.00 96.25 163 LEU A N 1
ATOM 1359 C CA . LE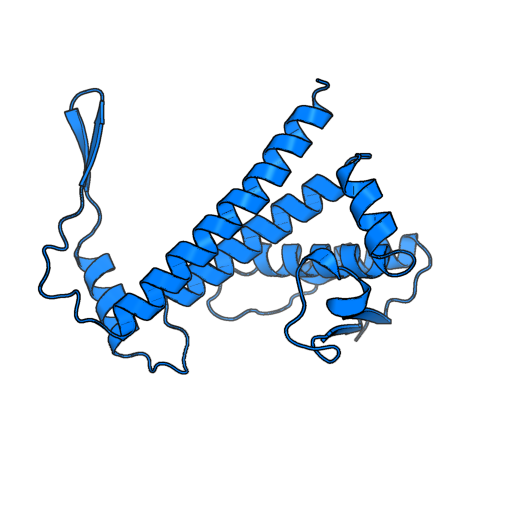U A 1 163 ? -10.678 -10.016 14.148 1.00 96.25 163 LEU A CA 1
ATOM 1360 C C . LEU A 1 163 ? -11.270 -8.822 13.404 1.00 96.25 163 LEU A C 1
ATOM 1362 O O . LEU A 1 163 ? -12.031 -8.041 13.973 1.00 96.25 163 LEU A O 1
ATOM 1366 N N . PHE A 1 164 ? -10.948 -8.707 12.127 1.00 96.19 164 PHE A N 1
ATOM 1367 C CA . PHE A 1 164 ? -11.555 -7.752 11.217 1.00 96.19 164 PHE A CA 1
ATOM 1368 C C . PHE A 1 164 ? -12.149 -8.503 10.032 1.00 96.19 164 PHE A C 1
ATOM 1370 O O . PHE A 1 164 ? -11.494 -9.366 9.448 1.00 96.19 164 PHE A O 1
ATOM 1377 N N . SER A 1 165 ? -13.390 -8.181 9.692 1.00 94.38 165 SER A N 1
ATOM 1378 C CA . SER A 1 165 ? -14.104 -8.729 8.548 1.00 94.38 165 SER A CA 1
ATOM 1379 C C . SER A 1 165 ? -14.758 -7.598 7.773 1.00 94.38 165 SER A C 1
ATOM 1381 O O . SER A 1 165 ? -15.470 -6.768 8.342 1.00 94.38 165 SER A O 1
ATOM 1383 N N . PHE A 1 166 ? -14.521 -7.579 6.471 1.00 92.50 166 PHE A N 1
ATOM 1384 C CA . PHE A 1 166 ? -15.036 -6.579 5.561 1.00 92.50 166 PHE A CA 1
ATOM 1385 C C . PHE A 1 166 ? -15.650 -7.261 4.350 1.00 92.50 166 PHE A C 1
ATOM 1387 O O . PHE A 1 166 ? -14.953 -7.926 3.587 1.00 92.50 166 PHE A O 1
ATOM 1394 N N . GLN A 1 167 ? -16.951 -7.089 4.163 1.00 90.75 167 GLN A N 1
ATOM 1395 C CA . GLN A 1 167 ? -17.672 -7.615 3.016 1.00 90.75 167 GLN A CA 1
ATOM 1396 C C . GLN A 1 167 ? -18.067 -6.449 2.124 1.00 90.75 167 GLN A C 1
ATOM 1398 O O . GLN A 1 167 ? -18.889 -5.621 2.508 1.00 90.75 167 GLN A O 1
ATOM 1403 N N . TYR A 1 168 ? -17.501 -6.390 0.921 1.00 88.75 168 TYR A N 1
ATOM 1404 C CA . TYR A 1 168 ? -17.647 -5.223 0.051 1.00 88.75 168 TYR A CA 1
ATOM 1405 C C . TYR A 1 168 ? -19.115 -4.922 -0.269 1.00 88.75 168 TYR A C 1
ATOM 1407 O O . TYR A 1 168 ? -19.519 -3.768 -0.185 1.00 88.75 168 TYR A O 1
ATOM 1415 N N . SER A 1 169 ? -19.939 -5.942 -0.540 1.00 88.81 169 SER A N 1
ATOM 1416 C CA . SER A 1 169 ? -21.363 -5.734 -0.841 1.00 88.81 169 SER A CA 1
ATOM 1417 C C . SER A 1 169 ? -22.195 -5.238 0.349 1.00 88.81 169 SER A C 1
ATOM 1419 O O . SER A 1 169 ? -23.245 -4.638 0.137 1.00 88.81 169 SER A O 1
ATOM 1421 N N . LEU A 1 170 ? -21.737 -5.447 1.589 1.00 87.75 170 LEU A N 1
ATOM 1422 C CA . LEU A 1 170 ? -22.420 -4.971 2.798 1.00 87.75 170 LEU A CA 1
ATOM 1423 C C . LEU A 1 170 ? -21.881 -3.628 3.284 1.00 87.75 170 LEU A C 1
ATOM 1425 O O . LEU A 1 170 ? -22.645 -2.795 3.766 1.00 87.75 170 LEU A O 1
ATOM 1429 N N . ASN A 1 171 ? -20.564 -3.447 3.220 1.00 87.38 171 ASN A N 1
ATOM 1430 C CA . ASN A 1 171 ? -19.888 -2.303 3.808 1.00 87.38 171 ASN A CA 1
ATOM 1431 C C . ASN A 1 171 ? -19.730 -1.138 2.823 1.00 87.38 171 ASN A C 1
ATOM 1433 O O . ASN A 1 171 ? -19.811 -0.001 3.262 1.00 87.38 171 ASN A O 1
ATOM 1437 N N . LEU A 1 172 ? -19.523 -1.404 1.527 1.00 87.31 172 LEU A N 1
ATOM 1438 C CA . LEU A 1 172 ? -19.407 -0.390 0.465 1.00 87.31 172 LEU A CA 1
ATOM 1439 C C . LEU A 1 172 ? -20.217 -0.812 -0.779 1.00 87.31 172 LEU A C 1
ATOM 1441 O O . LEU A 1 172 ? -19.637 -1.055 -1.847 1.00 87.31 172 LEU A O 1
ATOM 1445 N N . PRO A 1 173 ? -21.554 -0.949 -0.666 1.00 84.44 173 PRO A N 1
ATOM 1446 C CA . PRO A 1 173 ? -22.407 -1.384 -1.774 1.00 84.44 173 PRO A CA 1
ATOM 1447 C C . PRO A 1 173 ? -22.289 -0.491 -3.020 1.00 84.44 173 PRO A C 1
ATOM 1449 O O . PRO A 1 173 ? -22.450 -0.969 -4.143 1.00 84.44 173 PRO A O 1
ATOM 1452 N N . GLU A 1 174 ? -21.968 0.788 -2.841 1.00 86.25 174 GLU A N 1
ATOM 1453 C CA . GLU A 1 174 ? -21.798 1.777 -3.903 1.00 86.25 174 GLU A CA 1
ATOM 1454 C C . GLU A 1 174 ? -20.636 1.482 -4.863 1.00 86.25 174 GLU A C 1
ATOM 1456 O O . GLU A 1 174 ? -20.674 1.932 -6.007 1.00 86.25 174 GLU A O 1
ATOM 1461 N N . LEU A 1 175 ? -19.625 0.710 -4.441 1.00 80.38 175 LEU A N 1
ATOM 1462 C CA . LEU A 1 175 ? -18.476 0.362 -5.286 1.00 80.38 175 LEU A CA 1
ATOM 1463 C C . LEU A 1 175 ? -18.739 -0.833 -6.212 1.00 80.38 175 LEU A C 1
ATOM 1465 O O . LEU A 1 175 ? -17.910 -1.113 -7.074 1.00 80.38 175 LEU A O 1
ATOM 1469 N N . GLY A 1 176 ? -19.871 -1.530 -6.058 1.00 74.62 176 GLY A N 1
ATOM 1470 C CA . GLY A 1 176 ? -20.223 -2.689 -6.879 1.00 74.62 176 GLY A CA 1
ATOM 1471 C C . GLY A 1 176 ? -19.244 -3.850 -6.694 1.00 74.62 176 GLY A C 1
ATOM 1472 O O . GLY A 1 176 ? -18.343 -4.061 -7.504 1.00 74.62 176 GLY A O 1
ATOM 1473 N N . ALA A 1 177 ? -19.419 -4.630 -5.624 1.00 81.75 177 ALA A N 1
ATOM 1474 C CA . ALA A 1 177 ? -18.604 -5.822 -5.395 1.00 81.75 177 ALA A CA 1
ATOM 1475 C C . ALA A 1 177 ? -18.765 -6.840 -6.549 1.00 81.75 177 ALA A C 1
ATOM 1477 O O . ALA A 1 177 ? -19.881 -7.015 -7.044 1.00 81.75 177 ALA A O 1
ATOM 1478 N N . PRO A 1 178 ? -17.702 -7.576 -6.942 1.00 81.19 178 PRO A N 1
ATOM 1479 C CA . PRO A 1 178 ? -17.798 -8.600 -7.987 1.00 81.19 178 PRO A CA 1
ATOM 1480 C C . PRO A 1 178 ? -18.861 -9.669 -7.698 1.00 81.19 178 PRO A C 1
ATOM 1482 O O . PRO A 1 178 ? -19.461 -10.217 -8.620 1.00 81.19 178 PRO A O 1
ATOM 1485 N N . ASN A 1 179 ? -19.063 -9.989 -6.415 1.00 84.31 179 ASN A N 1
ATOM 1486 C CA . ASN A 1 179 ? -20.146 -10.817 -5.889 1.00 84.31 179 ASN A CA 1
ATOM 1487 C C . ASN A 1 179 ? -20.246 -10.653 -4.358 1.00 84.31 179 ASN A C 1
ATOM 1489 O O . ASN A 1 179 ? -19.365 -10.063 -3.729 1.00 84.31 179 ASN A O 1
ATOM 1493 N N . ASP A 1 180 ? -21.287 -11.235 -3.756 1.00 83.31 180 ASP A N 1
ATOM 1494 C CA . ASP A 1 180 ? -21.531 -11.175 -2.306 1.00 83.31 180 ASP A CA 1
ATOM 1495 C C . ASP A 1 180 ? -20.493 -11.908 -1.451 1.00 83.31 180 ASP A C 1
ATOM 1497 O O . ASP A 1 180 ? -20.390 -11.645 -0.256 1.00 83.31 180 ASP A O 1
ATOM 1501 N N . ALA A 1 181 ? -19.706 -12.808 -2.041 1.00 84.75 181 ALA A N 1
ATOM 1502 C CA . ALA A 1 181 ? -18.641 -13.525 -1.350 1.00 84.75 181 ALA A CA 1
ATOM 1503 C C . ALA A 1 181 ? -17.294 -12.782 -1.394 1.00 84.75 181 ALA A C 1
ATOM 1505 O O . ALA A 1 181 ? -16.307 -13.284 -0.854 1.00 84.75 181 ALA A O 1
ATOM 1506 N N . TYR A 1 182 ? -17.228 -11.595 -2.011 1.00 88.06 182 TYR A N 1
ATOM 1507 C CA . TYR A 1 182 ? -16.013 -10.790 -2.030 1.00 88.06 182 TYR A CA 1
ATOM 1508 C C . TYR A 1 182 ? -15.793 -10.144 -0.655 1.00 88.06 182 TYR A C 1
ATOM 1510 O O . TYR A 1 182 ? -16.353 -9.094 -0.325 1.00 88.06 182 TYR A O 1
ATOM 1518 N N . VAL A 1 183 ? -15.006 -10.838 0.167 1.00 89.38 183 VAL A N 1
ATOM 1519 C CA . VAL A 1 183 ? -14.781 -10.547 1.584 1.00 89.38 183 VAL A CA 1
ATOM 1520 C C . VAL A 1 183 ? -13.283 -10.515 1.872 1.00 89.38 183 VAL A C 1
ATOM 1522 O O . VAL A 1 183 ? -12.521 -11.338 1.370 1.00 89.38 183 VAL A O 1
ATOM 1525 N N . PHE A 1 184 ? -12.873 -9.592 2.735 1.00 91.44 184 PHE A N 1
ATOM 1526 C CA . PHE A 1 184 ? -11.560 -9.568 3.361 1.00 91.44 184 PHE A CA 1
ATOM 1527 C C . PHE A 1 184 ? -11.695 -9.878 4.852 1.00 91.44 184 PHE A C 1
ATOM 1529 O O . PHE A 1 184 ? -12.441 -9.211 5.566 1.00 91.44 184 PHE A O 1
ATOM 1536 N N . THR A 1 185 ? -10.945 -10.866 5.338 1.00 93.75 185 THR A N 1
ATOM 1537 C CA . THR A 1 185 ? -10.857 -11.174 6.769 1.00 93.75 185 THR A CA 1
ATOM 1538 C C . THR A 1 185 ? -9.410 -11.168 7.227 1.00 93.75 185 THR A C 1
ATOM 1540 O O . THR A 1 185 ? -8.562 -11.799 6.600 1.00 93.75 185 THR A O 1
ATOM 1543 N N . CYS A 1 186 ? -9.142 -10.522 8.355 1.00 94.69 186 CYS A N 1
ATOM 1544 C CA . CYS A 1 186 ? -7.834 -10.484 8.989 1.00 94.69 186 CYS A CA 1
ATOM 1545 C C . CYS A 1 186 ? -7.973 -10.860 10.464 1.00 94.69 186 CYS A C 1
ATOM 1547 O O . CYS A 1 186 ? -8.825 -10.319 11.171 1.00 94.69 186 CYS A O 1
ATOM 1549 N N . LYS A 1 187 ? -7.133 -11.785 10.927 1.00 95.62 187 LYS A N 1
ATOM 1550 C CA . LYS A 1 187 ? -7.038 -12.159 12.335 1.00 95.62 187 LYS A CA 1
ATOM 1551 C C . LYS A 1 187 ? -5.594 -12.012 12.786 1.00 95.62 187 LYS A C 1
ATOM 1553 O O . LYS A 1 187 ? -4.705 -12.575 12.154 1.00 95.62 187 LYS A O 1
ATOM 1558 N N . ILE A 1 188 ? -5.384 -11.280 13.873 1.00 94.62 188 ILE A N 1
ATOM 1559 C CA . ILE A 1 188 ? -4.065 -11.070 14.470 1.00 94.62 188 ILE A CA 1
ATOM 1560 C C . ILE A 1 188 ? -4.184 -11.302 15.969 1.00 94.62 188 ILE A C 1
ATOM 1562 O O . ILE A 1 188 ? -5.036 -10.702 16.625 1.00 94.62 188 ILE A O 1
ATOM 1566 N N . ASP A 1 189 ? -3.322 -12.162 16.497 1.00 94.06 189 ASP A N 1
ATOM 1567 C CA . ASP A 1 189 ? -3.101 -12.278 17.931 1.00 94.06 189 ASP A CA 1
ATOM 1568 C C . ASP A 1 189 ? -1.870 -11.446 18.293 1.00 94.06 189 ASP A C 1
ATOM 1570 O O . ASP A 1 189 ? -0.757 -11.785 17.903 1.00 94.06 189 ASP A O 1
ATOM 1574 N N . PHE A 1 190 ? -2.074 -10.323 18.982 1.00 92.94 190 PHE A N 1
ATOM 1575 C CA . PHE A 1 190 ? -0.983 -9.428 19.376 1.00 92.94 190 PHE A CA 1
ATOM 1576 C C . PHE A 1 190 ? -0.190 -9.927 20.602 1.00 92.94 190 PHE A C 1
ATOM 1578 O O . PHE A 1 190 ? 0.739 -9.239 21.027 1.00 92.94 190 PHE A O 1
ATOM 1585 N N . GLU A 1 191 ? -0.553 -11.072 21.192 1.00 89.69 191 GLU A N 1
ATOM 1586 C CA . GLU A 1 191 ? 0.141 -11.677 22.342 1.00 89.69 191 GLU A CA 1
ATOM 1587 C C . GLU A 1 191 ? 0.806 -13.032 22.043 1.00 89.69 191 GLU A C 1
ATOM 1589 O O . GLU A 1 191 ? 1.503 -13.550 22.919 1.00 89.69 191 GLU A O 1
ATOM 1594 N N . ALA A 1 192 ? 0.600 -13.589 20.845 1.00 80.44 192 ALA A N 1
ATOM 1595 C CA . ALA A 1 192 ? 1.216 -14.841 20.394 1.00 80.44 192 ALA A CA 1
ATOM 1596 C C . ALA A 1 192 ? 2.672 -14.647 19.946 1.00 80.44 192 ALA A C 1
ATOM 1598 O O . ALA A 1 192 ? 3.481 -15.562 20.226 1.00 80.44 192 ALA A O 1
#

pLDDT: mean 91.09, std 6.56, range [60.44, 97.94]